Protein AF-A0A6G1YV71-F1 (afdb_monomer_lite)

Structure (mmCIF, N/CA/C/O backbone):
data_AF-A0A6G1YV71-F1
#
_entry.id   AF-A0A6G1YV71-F1
#
loop_
_atom_site.group_PDB
_atom_site.id
_atom_site.type_symbol
_atom_site.label_atom_id
_atom_site.label_alt_id
_atom_site.label_comp_id
_atom_site.label_asym_id
_atom_site.label_entity_id
_atom_site.label_seq_id
_atom_site.pdbx_PDB_ins_code
_atom_site.Cartn_x
_atom_site.Cartn_y
_atom_site.Cartn_z
_atom_site.occupancy
_atom_site.B_iso_or_equiv
_atom_site.auth_seq_id
_atom_site.auth_comp_id
_atom_site.auth_asym_id
_atom_site.auth_atom_id
_atom_site.pdbx_PDB_model_num
ATOM 1 N N . MET A 1 1 ? -8.348 -12.046 16.656 1.00 75.75 1 MET A N 1
ATOM 2 C CA . MET A 1 1 ? -7.407 -11.214 17.450 1.00 75.75 1 MET A CA 1
ATOM 3 C C . MET A 1 1 ? -7.059 -10.026 16.582 1.00 75.75 1 MET A C 1
ATOM 5 O O . MET A 1 1 ? -6.764 -10.252 15.419 1.00 75.75 1 MET A O 1
ATOM 9 N N . LYS A 1 2 ? -7.126 -8.803 17.115 1.00 92.62 2 LYS A N 1
ATOM 10 C CA . LYS A 1 2 ? -6.909 -7.590 16.323 1.00 92.62 2 LYS A CA 1
ATOM 11 C C . LYS A 1 2 ? -5.437 -7.371 16.042 1.00 92.62 2 LYS A C 1
ATOM 13 O O . LYS A 1 2 ? -4.639 -7.353 16.979 1.00 92.62 2 LYS A O 1
ATOM 18 N N . ARG A 1 3 ? -5.084 -7.187 14.777 1.00 94.94 3 ARG A N 1
ATOM 19 C CA . ARG A 1 3 ? -3.686 -7.087 14.354 1.00 94.94 3 ARG A CA 1
ATOM 20 C C . ARG A 1 3 ? -3.487 -6.066 13.244 1.00 94.94 3 ARG A C 1
ATOM 22 O O . ARG A 1 3 ? -4.391 -5.797 12.460 1.00 94.94 3 ARG A O 1
ATOM 29 N N . VAL A 1 4 ? -2.282 -5.518 13.211 1.00 96.44 4 VAL A N 1
ATOM 30 C CA . VAL A 1 4 ? -1.758 -4.693 12.127 1.00 96.44 4 VAL A CA 1
ATOM 31 C C . VAL A 1 4 ? -0.584 -5.441 11.517 1.00 96.44 4 VAL A C 1
ATOM 33 O O . VAL A 1 4 ? 0.333 -5.810 12.255 1.00 96.44 4 VAL A O 1
ATOM 36 N N . LEU A 1 5 ? -0.598 -5.650 10.206 1.00 95.69 5 LEU A N 1
ATOM 37 C CA . LEU A 1 5 ? 0.560 -6.144 9.464 1.00 95.69 5 LEU A CA 1
ATOM 38 C C . LEU A 1 5 ? 1.269 -4.940 8.855 1.00 95.69 5 LEU A C 1
ATOM 40 O O . LEU A 1 5 ? 0.696 -4.213 8.052 1.00 95.69 5 LEU A O 1
ATOM 44 N N . LEU A 1 6 ? 2.496 -4.707 9.304 1.00 95.94 6 LEU A N 1
ATOM 45 C CA . LEU A 1 6 ? 3.322 -3.592 8.872 1.00 95.94 6 LEU A CA 1
ATOM 46 C C . LEU A 1 6 ? 4.418 -4.093 7.936 1.00 95.94 6 LEU A C 1
ATOM 48 O O . LEU A 1 6 ? 5.164 -5.017 8.299 1.00 95.94 6 LEU A O 1
ATOM 52 N N . SER A 1 7 ? 4.559 -3.416 6.802 1.00 95.38 7 SER A N 1
ATOM 53 C CA . SER A 1 7 ? 5.564 -3.736 5.802 1.00 95.38 7 SER A CA 1
ATOM 54 C C . SER A 1 7 ? 6.157 -2.503 5.114 1.00 95.38 7 SER A C 1
ATOM 56 O O . SER A 1 7 ? 5.630 -1.406 5.240 1.00 95.38 7 SER A O 1
ATOM 58 N N . SER A 1 8 ? 7.269 -2.684 4.396 1.00 94.00 8 SER A N 1
ATOM 59 C CA . SER A 1 8 ? 7.960 -1.590 3.701 1.00 94.00 8 SER A CA 1
ATOM 60 C C . SER A 1 8 ? 7.327 -1.196 2.367 1.00 94.00 8 SER A C 1
ATOM 62 O O . SER A 1 8 ? 7.325 -0.017 2.060 1.00 94.00 8 SER A O 1
ATOM 64 N N . PHE A 1 9 ? 6.805 -2.142 1.587 1.00 93.25 9 PHE A N 1
ATOM 65 C CA . PHE A 1 9 ? 6.215 -1.883 0.263 1.00 93.25 9 PHE A CA 1
ATOM 66 C C . PHE A 1 9 ? 4.773 -2.367 0.221 1.00 93.25 9 PHE A C 1
ATOM 68 O O . PHE A 1 9 ? 4.454 -3.356 0.897 1.00 93.25 9 PHE A O 1
AT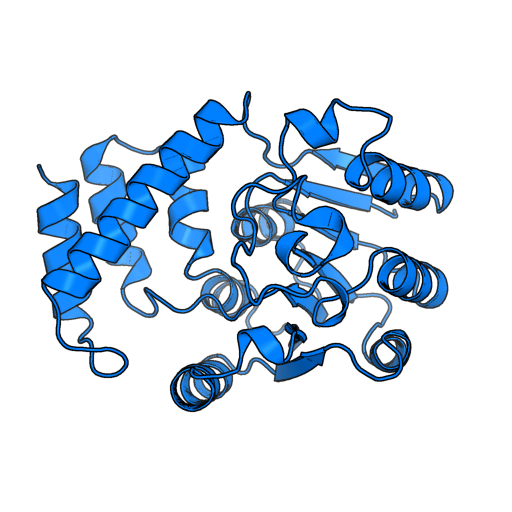OM 75 N N . HIS A 1 10 ? 3.916 -1.695 -0.543 1.00 90.56 10 HIS A N 1
ATOM 76 C CA . HIS A 1 10 ? 2.483 -1.989 -0.613 1.00 90.56 10 HIS A CA 1
ATOM 77 C C . HIS A 1 10 ? 2.209 -3.427 -1.025 1.00 90.56 10 HIS A C 1
ATOM 79 O O . HIS A 1 10 ? 1.462 -4.166 -0.386 1.00 90.56 10 HIS A O 1
ATOM 85 N N . SER A 1 11 ? 2.968 -3.909 -1.997 1.00 87.88 11 SER A N 1
ATOM 86 C CA . SER A 1 11 ? 2.809 -5.237 -2.564 1.00 87.88 11 SER A CA 1
ATOM 87 C C . SER A 1 11 ? 3.035 -6.394 -1.608 1.00 87.88 11 SER A C 1
ATOM 89 O O . SER A 1 11 ? 2.522 -7.503 -1.793 1.00 87.88 11 SER A O 1
ATOM 91 N N . SER A 1 12 ? 3.756 -6.139 -0.523 1.00 87.12 12 SER A N 1
ATOM 92 C CA . SER A 1 12 ? 3.964 -7.127 0.526 1.00 87.12 12 SER A CA 1
ATOM 93 C C . SER A 1 12 ? 2.688 -7.463 1.311 1.00 87.12 12 SER A C 1
ATOM 95 O O . SER A 1 12 ? 2.671 -8.484 2.003 1.00 87.12 12 SER A O 1
ATOM 97 N N . VAL A 1 13 ? 1.629 -6.651 1.197 1.00 84.31 13 VAL A N 1
ATOM 98 C CA . VAL A 1 13 ? 0.309 -6.899 1.796 1.00 84.31 13 VAL A CA 1
ATOM 99 C C . VAL A 1 13 ? -0.289 -8.204 1.278 1.00 84.31 13 VAL A C 1
ATOM 101 O O . VAL A 1 13 ? -0.794 -9.000 2.069 1.00 84.31 13 VAL A O 1
ATOM 104 N N . ILE A 1 14 ? -0.141 -8.497 -0.016 1.00 87.00 14 ILE A N 1
ATOM 105 C CA . ILE A 1 14 ? -0.633 -9.752 -0.601 1.00 87.00 14 ILE A CA 1
ATOM 106 C C . ILE A 1 14 ? 0.143 -10.952 -0.057 1.00 87.00 14 ILE A C 1
ATOM 108 O O . ILE A 1 14 ? -0.473 -11.923 0.377 1.00 87.00 14 ILE A O 1
ATOM 112 N N . ASP A 1 15 ? 1.477 -10.867 0.046 1.00 88.12 15 ASP A N 1
ATOM 113 C CA . ASP A 1 15 ? 2.288 -11.906 0.714 1.00 88.12 15 ASP A CA 1
ATOM 114 C C . ASP A 1 15 ? 1.883 -12.075 2.189 1.00 88.12 15 ASP A C 1
ATOM 116 O O . ASP A 1 15 ? 1.962 -13.175 2.733 1.00 88.12 15 ASP A O 1
ATOM 120 N N . ALA A 1 16 ? 1.463 -10.997 2.857 1.00 87.62 16 ALA A N 1
ATOM 121 C CA . ALA A 1 16 ? 1.026 -11.032 4.249 1.00 87.62 16 ALA A CA 1
ATOM 122 C C . ALA A 1 16 ? -0.288 -11.798 4.413 1.00 87.62 16 ALA A C 1
AT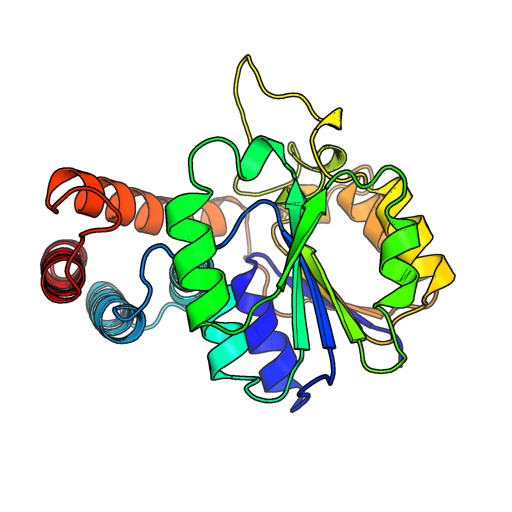OM 124 O O . ALA A 1 16 ? -0.352 -12.723 5.221 1.00 87.62 16 ALA A O 1
ATOM 125 N N . LEU A 1 17 ? -1.289 -11.474 3.597 1.00 88.75 17 LEU A N 1
ATOM 126 C CA . LEU A 1 17 ? -2.587 -12.148 3.594 1.00 88.75 17 LEU A CA 1
ATOM 127 C C . LEU A 1 17 ? -2.461 -13.623 3.179 1.00 88.75 17 LEU A C 1
ATOM 129 O O . LEU A 1 17 ? -2.976 -14.508 3.862 1.00 88.75 17 LEU A O 1
ATOM 133 N N . MET A 1 18 ? -1.681 -13.911 2.131 1.00 86.88 18 MET A N 1
ATOM 134 C CA . MET A 1 18 ? -1.448 -15.281 1.661 1.00 86.88 18 MET A CA 1
ATOM 135 C C . MET A 1 18 ? -0.770 -16.168 2.713 1.00 86.88 18 MET A C 1
ATOM 137 O O . MET A 1 18 ? -1.147 -17.325 2.877 1.00 86.88 18 MET A O 1
ATOM 141 N N . LYS A 1 19 ? 0.227 -15.658 3.452 1.00 86.06 19 LYS A N 1
ATOM 142 C CA . LYS A 1 19 ? 0.899 -16.447 4.505 1.00 86.06 19 LYS A CA 1
ATOM 143 C C . LYS A 1 19 ? 0.000 -16.784 5.684 1.00 86.06 19 LYS A C 1
ATOM 145 O O . LYS A 1 19 ? 0.313 -17.705 6.438 1.00 86.06 19 LYS A O 1
ATOM 150 N N . GLU A 1 20 ? -1.060 -16.016 5.874 1.00 83.06 20 GLU A N 1
ATOM 151 C CA . GLU A 1 20 ? -2.038 -16.257 6.923 1.00 83.06 20 GLU A CA 1
ATOM 152 C C . GLU A 1 20 ? -3.179 -17.175 6.470 1.00 83.06 20 GLU A C 1
ATOM 154 O O . GLU A 1 20 ? -4.045 -17.466 7.291 1.00 83.06 20 GLU A O 1
ATOM 159 N N . ASP A 1 21 ? -3.148 -17.651 5.216 1.00 85.19 21 ASP A N 1
ATOM 160 C CA . ASP A 1 21 ? -4.203 -18.464 4.595 1.00 85.19 21 ASP A CA 1
ATOM 161 C C . ASP A 1 21 ? -5.583 -17.797 4.745 1.00 85.19 21 ASP A C 1
ATOM 163 O O . ASP A 1 21 ? -6.572 -18.414 5.140 1.00 85.19 21 ASP A O 1
ATOM 167 N N . TYR A 1 22 ? -5.612 -16.479 4.519 1.00 87.06 22 TYR A N 1
ATOM 168 C CA . TYR A 1 22 ? -6.768 -15.626 4.756 1.00 87.06 22 TYR A CA 1
ATOM 169 C C . TYR A 1 22 ? -7.161 -14.882 3.473 1.00 87.06 22 TYR A C 1
ATOM 171 O O . TYR A 1 22 ? -6.442 -13.993 3.017 1.00 87.06 22 TYR A O 1
ATOM 179 N N . GLU A 1 23 ? -8.316 -15.246 2.909 1.00 90.25 23 GLU A N 1
ATOM 180 C CA . GLU A 1 23 ? -8.994 -14.526 1.823 1.00 90.25 23 GLU A CA 1
ATOM 181 C C . GLU A 1 23 ? -10.178 -13.755 2.433 1.00 90.25 23 GLU A C 1
ATOM 183 O O . GLU A 1 23 ? -11.158 -14.389 2.834 1.00 90.25 23 GLU A O 1
ATOM 188 N N . PRO A 1 24 ? -10.092 -12.420 2.572 1.00 91.25 24 PRO A N 1
ATOM 189 C CA . PRO A 1 24 ? -11.173 -11.627 3.152 1.00 91.25 24 PRO A CA 1
ATOM 190 C C . PRO A 1 24 ? -12.347 -11.474 2.183 1.00 91.25 24 PRO A C 1
ATOM 192 O O . PRO A 1 24 ? -12.153 -11.395 0.974 1.00 91.25 24 PRO A O 1
ATOM 195 N N . GLU A 1 25 ? -13.570 -11.307 2.680 1.00 93.00 25 GLU A N 1
ATOM 196 C CA . GLU A 1 25 ? -14.711 -10.931 1.834 1.00 93.00 25 GLU A CA 1
ATOM 197 C C . GLU A 1 25 ? -14.501 -9.557 1.178 1.00 93.00 25 GLU A C 1
ATOM 199 O O . GLU A 1 25 ? -14.971 -9.323 0.065 1.00 93.00 25 GLU A O 1
ATOM 204 N N . ASN A 1 26 ? -13.822 -8.632 1.869 1.00 93.44 26 ASN A N 1
ATOM 205 C CA . ASN A 1 26 ? -13.647 -7.252 1.417 1.00 93.44 26 ASN A CA 1
ATOM 206 C C . ASN A 1 26 ? -12.234 -6.730 1.705 1.00 93.44 26 ASN A C 1
ATOM 208 O O . ASN A 1 26 ? -11.711 -6.893 2.808 1.00 93.44 26 ASN A O 1
ATOM 212 N N . ILE A 1 27 ? -11.662 -6.001 0.749 1.00 94.00 27 ILE A N 1
ATOM 213 C CA . ILE A 1 27 ? -10.483 -5.154 0.948 1.00 94.00 27 ILE A CA 1
ATOM 214 C C . ILE A 1 27 ? -10.889 -3.715 0.647 1.00 94.00 27 ILE A C 1
ATOM 216 O O . ILE A 1 27 ? -11.269 -3.383 -0.478 1.00 94.00 27 ILE A O 1
ATOM 220 N N . LEU A 1 28 ? -10.795 -2.858 1.663 1.00 93.44 28 LEU A N 1
ATOM 221 C CA . LEU A 1 28 ? -10.896 -1.412 1.509 1.00 93.44 28 LEU A CA 1
ATOM 222 C C . LEU A 1 28 ? -9.483 -0.834 1.570 1.00 93.44 28 LEU A C 1
ATOM 224 O O . LEU A 1 28 ? -8.943 -0.651 2.662 1.00 93.44 28 LEU A O 1
ATOM 228 N N . SER A 1 29 ? -8.907 -0.582 0.397 1.00 93.31 29 SER A N 1
ATOM 229 C CA . SER A 1 29 ? -7.552 -0.060 0.244 1.00 93.31 29 SER A CA 1
ATOM 230 C C . SER A 1 29 ? -7.566 1.464 0.157 1.00 93.31 29 SER A C 1
ATOM 232 O O . SER A 1 29 ? -8.382 2.050 -0.555 1.00 93.31 29 SER A O 1
ATOM 234 N N . PHE A 1 30 ? -6.709 2.108 0.938 1.00 92.69 30 PHE A N 1
ATOM 235 C CA . PHE A 1 30 ? -6.454 3.540 0.920 1.00 92.69 30 PHE A CA 1
ATOM 236 C C . PHE A 1 30 ? -5.091 3.760 0.287 1.00 92.69 30 PHE A C 1
ATOM 238 O O . PHE A 1 30 ? -4.084 3.542 0.949 1.00 92.69 30 PHE A O 1
ATOM 245 N N . ASP A 1 31 ? -5.097 4.203 -0.961 1.00 90.88 31 ASP A N 1
ATOM 246 C CA . ASP A 1 31 ? -3.922 4.225 -1.828 1.00 90.88 31 ASP A CA 1
ATOM 247 C C . ASP A 1 31 ? -3.877 5.551 -2.587 1.00 90.88 31 ASP A C 1
ATOM 249 O O . ASP A 1 31 ? -4.930 6.116 -2.913 1.00 90.88 31 ASP A O 1
ATOM 253 N N . SER A 1 32 ? -2.692 6.105 -2.829 1.00 84.81 32 SER A N 1
ATOM 254 C CA . SER A 1 32 ? -2.582 7.310 -3.631 1.00 84.81 32 SER A CA 1
ATOM 255 C C . SER A 1 32 ? -2.840 7.071 -5.122 1.00 84.81 32 SER A C 1
ATOM 257 O O . SER A 1 32 ? -3.292 8.015 -5.763 1.00 84.81 32 SER A O 1
ATOM 259 N N . HIS A 1 33 ? -2.696 5.864 -5.673 1.00 81.56 33 HIS A N 1
ATOM 260 C CA . HIS A 1 33 ? -2.882 5.597 -7.106 1.00 81.56 33 HIS A CA 1
ATOM 261 C C . HIS A 1 33 ? -3.384 4.179 -7.422 1.00 81.56 33 HIS A C 1
ATOM 263 O O . HIS A 1 33 ? -3.674 3.374 -6.543 1.00 81.56 33 HIS A O 1
ATOM 269 N N . LEU A 1 34 ? -3.598 3.900 -8.711 1.00 78.56 34 LEU A N 1
ATOM 270 C CA . LEU A 1 34 ? -3.857 2.555 -9.206 1.00 78.56 34 LEU A CA 1
ATOM 271 C C . LEU A 1 34 ? -2.583 1.998 -9.850 1.00 78.56 34 LEU A C 1
ATOM 273 O O . LEU A 1 34 ? -2.260 2.340 -10.978 1.00 78.56 34 LEU A O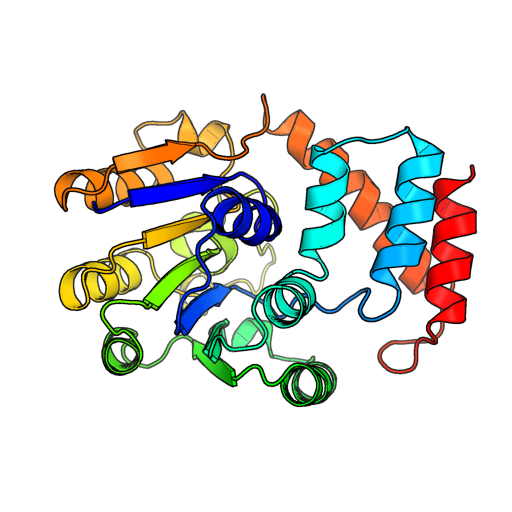 1
ATOM 277 N N . ASP A 1 35 ? -1.913 1.073 -9.174 1.00 79.25 35 ASP A N 1
ATOM 278 C CA . ASP A 1 35 ? -0.717 0.414 -9.709 1.00 79.25 35 ASP A CA 1
ATOM 279 C C . ASP A 1 35 ? -1.021 -0.635 -10.786 1.00 79.25 35 ASP A C 1
ATOM 281 O O . ASP A 1 35 ? -1.388 -1.785 -10.490 1.00 79.25 35 ASP A O 1
ATOM 285 N N . VAL A 1 36 ? -0.887 -0.226 -12.052 1.00 71.25 36 VAL A N 1
ATOM 286 C CA . VAL A 1 36 ? -1.197 -1.048 -13.236 1.00 71.25 36 VAL A CA 1
ATOM 287 C C . VAL A 1 36 ? -0.145 -0.975 -14.358 1.00 71.25 36 VAL A C 1
ATOM 289 O O . VAL A 1 36 ? -0.404 -1.428 -15.475 1.00 71.25 36 VAL A O 1
ATOM 292 N N . ASP A 1 37 ? 1.057 -0.478 -14.075 1.00 71.31 37 ASP A N 1
ATOM 293 C CA . ASP A 1 37 ? 2.065 -0.116 -15.089 1.00 71.31 37 ASP A CA 1
ATOM 294 C C . ASP A 1 37 ? 2.577 -1.302 -15.923 1.00 71.31 37 ASP A C 1
ATOM 296 O O . ASP A 1 37 ? 2.910 -1.165 -17.102 1.00 71.31 37 ASP A O 1
ATOM 300 N N . ILE A 1 38 ? 2.642 -2.492 -15.320 1.00 69.44 38 ILE A N 1
ATOM 301 C CA . ILE A 1 38 ? 3.161 -3.719 -15.956 1.00 69.44 38 ILE A CA 1
ATOM 302 C C . ILE A 1 38 ? 2.096 -4.816 -16.076 1.00 69.44 38 ILE A C 1
ATOM 304 O O . ILE A 1 38 ? 2.403 -6.017 -16.091 1.00 69.44 38 ILE A O 1
ATOM 308 N N . VAL A 1 39 ? 0.819 -4.422 -16.132 1.00 70.12 39 VAL A N 1
ATOM 309 C CA . VAL A 1 39 ? -0.300 -5.367 -16.213 1.00 70.12 39 VAL A CA 1
ATOM 310 C C . VAL A 1 39 ? -0.161 -6.289 -17.423 1.00 70.12 39 VAL A C 1
ATOM 312 O O . VAL A 1 39 ? 0.096 -5.868 -18.546 1.00 70.12 39 VAL A O 1
ATOM 315 N N . GLY A 1 40 ? -0.330 -7.590 -17.171 1.00 69.75 40 GLY A N 1
ATOM 316 C CA . GLY A 1 40 ? -0.219 -8.651 -18.174 1.00 69.75 40 GLY A CA 1
ATOM 317 C C . GLY A 1 40 ? 1.211 -9.114 -18.476 1.00 69.75 40 GLY A C 1
ATOM 318 O O . GLY A 1 40 ? 1.376 -10.267 -18.858 1.00 69.75 40 GLY A O 1
ATOM 319 N N . ALA A 1 41 ? 2.233 -8.291 -18.224 1.00 74.62 41 ALA A N 1
ATOM 320 C CA . ALA A 1 41 ? 3.641 -8.640 -18.450 1.00 74.62 41 ALA A CA 1
ATOM 321 C C . ALA A 1 41 ? 4.390 -9.042 -17.165 1.00 74.62 41 ALA A C 1
ATOM 323 O O . ALA A 1 41 ? 5.540 -9.474 -17.225 1.00 74.62 41 ALA A O 1
ATOM 324 N N . LEU A 1 42 ? 3.749 -8.930 -15.993 1.00 80.44 42 LEU A N 1
ATOM 325 C CA . LEU A 1 42 ? 4.386 -9.134 -14.686 1.00 80.44 42 LEU A CA 1
ATOM 326 C C . LEU A 1 42 ? 5.204 -10.428 -14.579 1.00 80.44 42 LEU A C 1
ATOM 328 O O . LEU A 1 42 ? 6.300 -10.402 -14.030 1.00 80.44 42 LEU A O 1
ATOM 332 N N . GLU A 1 43 ? 4.692 -11.562 -15.068 1.00 80.25 43 GLU A N 1
ATOM 333 C CA . GLU A 1 43 ? 5.412 -12.839 -14.977 1.00 80.25 43 GLU A CA 1
ATOM 334 C C . GLU A 1 43 ? 6.709 -12.818 -15.791 1.00 80.25 43 GLU A C 1
ATOM 336 O O . GLU A 1 43 ? 7.753 -13.253 -15.302 1.00 80.25 43 GLU A O 1
ATOM 341 N N . THR A 1 44 ? 6.666 -12.257 -16.996 1.00 80.56 44 THR A N 1
ATOM 342 C CA . THR A 1 44 ? 7.833 -12.135 -17.869 1.00 80.56 44 THR A CA 1
ATOM 343 C C . THR A 1 44 ? 8.841 -11.133 -17.317 1.00 80.56 44 THR A C 1
ATOM 345 O O . THR A 1 44 ? 10.019 -11.470 -17.189 1.00 80.56 44 THR A O 1
ATOM 348 N N . VAL A 1 45 ? 8.389 -9.951 -16.881 1.00 83.44 45 VAL A N 1
ATOM 349 C CA . VAL A 1 45 ? 9.261 -8.953 -16.237 1.00 83.44 45 VAL A CA 1
ATOM 350 C C . VAL A 1 45 ? 9.911 -9.548 -14.990 1.00 83.44 45 VAL A C 1
ATOM 352 O O . VAL A 1 45 ? 11.115 -9.422 -14.777 1.00 83.44 45 VAL A O 1
ATOM 355 N N . TRP A 1 46 ? 9.140 -10.281 -14.190 1.00 84.38 46 TRP A N 1
ATOM 356 C CA . TRP A 1 46 ? 9.659 -10.971 -13.020 1.00 84.38 46 TRP A CA 1
ATOM 357 C C . TRP A 1 46 ? 10.700 -12.040 -13.374 1.00 84.38 46 TRP A C 1
ATOM 359 O O . TRP A 1 46 ? 11.719 -12.164 -12.693 1.00 84.38 46 TRP A O 1
ATOM 369 N N . ASN A 1 47 ? 10.482 -12.812 -14.440 1.00 84.56 47 ASN A N 1
ATOM 370 C CA . ASN A 1 47 ? 11.461 -13.783 -14.928 1.00 84.56 47 ASN A CA 1
ATOM 371 C C . ASN A 1 47 ? 12.777 -13.108 -15.329 1.00 84.56 47 ASN A C 1
ATOM 373 O O . ASN A 1 47 ? 13.839 -13.603 -14.944 1.00 84.56 47 ASN A O 1
ATOM 377 N N . ALA A 1 48 ? 12.707 -11.967 -16.017 1.00 84.00 48 ALA A N 1
ATOM 378 C CA . ALA A 1 48 ? 13.876 -11.174 -16.382 1.00 84.00 48 ALA A CA 1
ATOM 379 C C . ALA A 1 48 ? 14.618 -10.652 -15.135 1.00 84.00 48 ALA A C 1
ATOM 381 O O . ALA A 1 48 ? 15.819 -10.878 -14.983 1.00 84.00 48 ALA A O 1
ATOM 382 N N . VAL A 1 49 ? 13.894 -10.074 -14.170 1.00 85.00 49 VAL A N 1
ATOM 383 C CA . VAL A 1 49 ? 14.453 -9.592 -12.892 1.00 85.00 49 VAL A CA 1
ATOM 384 C C . VAL A 1 49 ? 15.142 -10.708 -12.100 1.00 85.00 49 VAL A C 1
ATOM 386 O O . VAL A 1 49 ? 16.230 -10.503 -11.557 1.00 85.00 49 VAL A O 1
ATOM 389 N N . ARG A 1 50 ? 14.553 -11.911 -12.052 1.00 82.69 50 ARG A N 1
ATOM 390 C CA . ARG A 1 50 ? 15.188 -13.082 -11.418 1.00 82.69 50 ARG A CA 1
ATOM 391 C C . ARG A 1 50 ? 16.475 -13.508 -12.119 1.00 82.69 50 ARG A C 1
ATOM 393 O O . ARG A 1 50 ? 17.366 -14.029 -11.454 1.00 82.69 50 ARG A O 1
ATOM 400 N N . GLY A 1 51 ? 16.561 -13.332 -13.436 1.00 80.69 51 GLY A N 1
ATOM 401 C CA . GLY A 1 51 ? 17.770 -13.604 -14.212 1.00 80.69 51 GLY A CA 1
ATOM 402 C C . GLY A 1 51 ? 18.913 -12.637 -13.891 1.00 80.69 51 GLY A C 1
ATOM 403 O O . GLY A 1 51 ? 20.053 -13.078 -13.783 1.00 80.69 51 GLY A O 1
ATOM 404 N N . TYR A 1 52 ? 18.595 -11.359 -13.663 1.00 77.12 52 TYR A N 1
ATOM 405 C CA . TYR A 1 52 ? 19.563 -10.280 -13.426 1.00 77.12 52 TYR A CA 1
ATOM 406 C C . TYR A 1 52 ? 20.425 -10.474 -12.171 1.00 77.12 52 TYR A C 1
ATOM 408 O O . TYR A 1 52 ? 21.644 -10.362 -12.226 1.00 77.12 52 TYR A O 1
ATOM 416 N N . ASN A 1 53 ? 19.803 -10.778 -11.026 1.00 71.19 53 ASN A N 1
ATOM 417 C CA . ASN A 1 53 ? 20.494 -10.856 -9.727 1.00 71.19 53 ASN A CA 1
ATOM 418 C C . ASN A 1 53 ? 20.121 -12.099 -8.901 1.00 71.19 53 ASN A C 1
ATOM 420 O O . ASN A 1 53 ? 20.373 -12.158 -7.695 1.00 71.19 53 ASN A O 1
ATOM 424 N N . GLY A 1 54 ? 19.510 -13.107 -9.527 1.00 80.69 54 GLY A N 1
ATOM 425 C CA . GLY A 1 54 ? 18.863 -14.187 -8.791 1.00 80.69 54 GLY A CA 1
ATOM 426 C C . GLY A 1 54 ? 17.597 -13.706 -8.073 1.00 80.69 54 GLY A C 1
ATOM 427 O O . GLY A 1 54 ? 17.083 -12.612 -8.304 1.00 80.69 54 GLY A O 1
ATOM 428 N N . TYR A 1 55 ? 17.060 -14.545 -7.187 1.00 83.94 55 TYR A N 1
ATOM 429 C CA . TYR A 1 55 ? 15.880 -14.181 -6.407 1.00 83.94 55 TYR A CA 1
ATOM 430 C C . TYR A 1 55 ? 16.241 -13.222 -5.259 1.00 83.94 55 TYR A C 1
ATOM 432 O O . TYR A 1 55 ? 16.798 -13.648 -4.246 1.00 83.94 55 TYR A O 1
ATOM 440 N N . ASP A 1 56 ? 15.862 -11.949 -5.398 1.00 88.50 56 ASP A N 1
ATOM 441 C CA . ASP A 1 56 ? 15.854 -10.942 -4.330 1.00 88.50 56 ASP A CA 1
ATOM 442 C C . ASP A 1 56 ? 14.397 -10.619 -3.957 1.00 88.50 56 ASP A C 1
ATOM 444 O O . ASP A 1 56 ? 13.614 -10.140 -4.779 1.00 88.50 56 ASP A O 1
ATOM 448 N N . LYS A 1 57 ? 14.023 -10.892 -2.700 1.00 87.81 57 LYS A N 1
ATOM 449 C CA . LYS A 1 57 ? 12.655 -10.684 -2.205 1.00 87.81 57 LYS A CA 1
ATOM 450 C C . LYS A 1 57 ? 12.267 -9.201 -2.121 1.00 87.81 57 LYS A C 1
ATOM 452 O O . LYS A 1 57 ? 11.111 -8.864 -2.342 1.00 87.81 57 LYS A O 1
ATOM 457 N N . GLY A 1 58 ? 13.207 -8.319 -1.793 1.00 89.00 58 GLY A N 1
ATOM 458 C CA . GLY A 1 58 ? 12.949 -6.883 -1.752 1.00 89.00 58 GLY A CA 1
ATOM 459 C C . GLY A 1 58 ? 12.739 -6.309 -3.149 1.00 89.00 58 GLY A C 1
ATOM 460 O O . GLY A 1 58 ? 11.855 -5.482 -3.343 1.00 89.00 58 GLY A O 1
ATOM 461 N N . LEU A 1 59 ? 13.508 -6.789 -4.130 1.00 87.88 59 LEU A N 1
ATOM 462 C CA . LEU A 1 59 ? 13.335 -6.405 -5.531 1.00 87.88 59 LEU A CA 1
ATOM 463 C C . LEU A 1 59 ? 12.042 -6.978 -6.121 1.00 87.88 59 LEU A C 1
ATOM 465 O O . LEU A 1 59 ? 11.392 -6.300 -6.907 1.00 87.88 59 LEU A O 1
ATOM 469 N N . HIS A 1 60 ? 11.644 -8.185 -5.703 1.00 87.88 60 HIS A N 1
ATOM 470 C CA . HIS A 1 60 ? 10.329 -8.740 -6.021 1.00 87.88 60 HIS A CA 1
ATOM 471 C C . HIS A 1 60 ? 9.215 -7.789 -5.590 1.00 87.88 60 HIS A C 1
ATOM 473 O O . HIS A 1 60 ? 8.404 -7.414 -6.425 1.00 87.88 60 HIS A O 1
ATOM 479 N N . PHE A 1 61 ? 9.224 -7.354 -4.326 1.00 89.75 61 PHE A N 1
ATOM 480 C CA . PHE A 1 61 ? 8.212 -6.428 -3.827 1.00 89.75 61 PHE A CA 1
ATOM 481 C C . PHE A 1 61 ? 8.268 -5.063 -4.515 1.00 89.75 61 PHE A C 1
ATOM 483 O O . PHE A 1 61 ? 7.240 -4.578 -4.961 1.00 89.75 61 PHE A O 1
ATOM 490 N N . ALA A 1 62 ? 9.457 -4.489 -4.716 1.00 88.31 62 ALA A N 1
ATOM 491 C CA . ALA A 1 62 ? 9.575 -3.231 -5.457 1.00 88.31 62 ALA A CA 1
ATOM 492 C C . ALA A 1 62 ? 8.987 -3.328 -6.876 1.00 88.31 62 ALA A C 1
ATOM 494 O O . ALA A 1 62 ? 8.386 -2.379 -7.361 1.00 88.31 62 ALA A O 1
ATOM 495 N N . LEU A 1 63 ? 9.169 -4.466 -7.556 1.00 86.31 63 LEU A N 1
ATOM 496 C CA . LEU A 1 63 ? 8.579 -4.692 -8.873 1.00 86.31 63 LEU A CA 1
ATOM 497 C C . LEU A 1 63 ? 7.056 -4.834 -8.778 1.00 86.31 63 LEU A C 1
ATOM 499 O O . LEU A 1 63 ? 6.329 -4.240 -9.567 1.00 86.31 63 LEU A O 1
ATOM 503 N N . THR A 1 64 ? 6.574 -5.651 -7.842 1.00 85.38 64 THR A N 1
ATOM 504 C CA . THR A 1 64 ? 5.148 -5.968 -7.726 1.00 85.38 64 THR A CA 1
ATOM 505 C C . THR A 1 64 ? 4.302 -4.838 -7.156 1.00 85.38 64 THR A C 1
ATOM 507 O O . THR A 1 64 ? 3.086 -4.924 -7.304 1.00 85.38 64 THR A O 1
ATOM 510 N N . ASP A 1 65 ? 4.903 -3.813 -6.537 1.00 84.00 65 ASP A N 1
ATOM 511 C CA . ASP A 1 65 ? 4.205 -2.574 -6.144 1.00 84.00 65 ASP A CA 1
ATOM 512 C C . ASP A 1 65 ? 3.440 -2.008 -7.328 1.00 84.00 65 ASP A C 1
ATOM 514 O O . ASP A 1 65 ? 2.222 -1.938 -7.265 1.00 84.00 65 ASP A O 1
ATOM 518 N N . SER A 1 66 ? 4.124 -1.831 -8.462 1.00 79.12 66 SER A N 1
ATOM 519 C CA . SER A 1 66 ? 3.557 -1.315 -9.720 1.00 79.12 66 SER A CA 1
ATOM 520 C C . SER A 1 66 ? 2.455 -2.178 -10.366 1.00 79.12 66 SER A C 1
ATOM 522 O O . SER A 1 66 ? 1.962 -1.869 -11.451 1.00 79.12 66 SER A O 1
ATOM 524 N N . ALA A 1 67 ? 2.070 -3.292 -9.738 1.00 81.56 67 ALA A N 1
ATOM 525 C CA . ALA A 1 67 ? 1.028 -4.195 -10.221 1.00 81.56 67 ALA A CA 1
ATOM 526 C C . ALA A 1 67 ? 0.156 -4.769 -9.093 1.00 81.56 67 ALA A C 1
ATOM 528 O O . ALA A 1 67 ? -0.494 -5.812 -9.270 1.00 81.56 67 ALA A O 1
ATOM 529 N N . ILE A 1 68 ? 0.166 -4.150 -7.912 1.00 86.62 68 ILE A N 1
ATOM 530 C CA . ILE A 1 68 ? -0.376 -4.776 -6.710 1.00 86.62 68 ILE A CA 1
ATOM 531 C C . ILE A 1 68 ? -1.880 -5.014 -6.784 1.00 86.62 68 ILE A C 1
ATOM 533 O O . ILE A 1 68 ? -2.359 -6.092 -6.431 1.00 86.62 68 ILE A O 1
ATOM 537 N N . HIS A 1 69 ? -2.634 -4.077 -7.343 1.00 86.56 69 HIS A N 1
ATOM 538 C CA . HIS A 1 69 ? -4.080 -4.210 -7.487 1.00 86.56 69 HIS A CA 1
ATOM 539 C C . HIS A 1 69 ? -4.474 -5.369 -8.417 1.00 86.56 69 HIS A C 1
ATOM 541 O O . HIS A 1 69 ? -5.435 -6.097 -8.151 1.00 86.56 69 HIS A O 1
ATOM 547 N N . MET A 1 70 ? -3.682 -5.624 -9.463 1.00 83.00 70 MET A N 1
ATOM 548 C CA . MET A 1 70 ? -3.846 -6.809 -10.308 1.00 83.00 70 MET A CA 1
ATOM 549 C C . MET A 1 70 ? -3.527 -8.093 -9.534 1.00 83.00 70 MET A C 1
ATOM 551 O O . MET A 1 70 ? -4.258 -9.082 -9.641 1.00 83.00 70 MET A O 1
ATOM 555 N N . LEU A 1 71 ? -2.443 -8.096 -8.756 1.00 85.69 71 LEU A N 1
ATOM 556 C CA . LEU A 1 71 ? -2.072 -9.240 -7.927 1.00 85.69 71 LEU A CA 1
ATOM 557 C C . LEU A 1 71 ? -3.145 -9.555 -6.888 1.00 85.69 71 LEU A C 1
ATOM 559 O O . LEU A 1 71 ? -3.504 -10.721 -6.738 1.00 85.69 71 LEU A O 1
ATOM 563 N N . ALA A 1 72 ? -3.703 -8.533 -6.244 1.00 87.94 72 ALA A N 1
ATOM 564 C CA . ALA A 1 72 ? -4.805 -8.667 -5.305 1.00 87.94 72 ALA A CA 1
ATOM 565 C C . ALA A 1 72 ? -5.996 -9.374 -5.952 1.00 87.94 72 ALA A C 1
ATOM 567 O O . ALA A 1 72 ? -6.459 -10.390 -5.439 1.00 87.94 72 ALA A O 1
ATOM 568 N N . ARG A 1 73 ? -6.431 -8.917 -7.133 1.00 88.12 73 ARG A N 1
ATOM 569 C CA . ARG A 1 73 ? -7.530 -9.559 -7.866 1.00 88.12 73 ARG A CA 1
ATOM 570 C C . ARG A 1 73 ? -7.209 -10.999 -8.277 1.00 88.12 73 ARG A C 1
ATOM 572 O O . ARG A 1 73 ? -8.087 -11.856 -8.224 1.00 88.12 73 ARG A O 1
ATOM 579 N N . LYS A 1 74 ? -5.972 -11.281 -8.695 1.00 85.81 74 LYS A N 1
ATOM 580 C CA . LYS A 1 74 ? -5.546 -12.630 -9.102 1.00 85.81 74 LYS A CA 1
ATOM 581 C C . LYS A 1 74 ? -5.550 -13.614 -7.930 1.00 85.81 74 LYS A C 1
ATOM 583 O O . LYS A 1 74 ? -5.958 -14.759 -8.109 1.00 85.81 74 LYS A O 1
ATOM 588 N N . TRP A 1 75 ? -5.060 -13.188 -6.769 1.00 87.88 75 TRP A N 1
ATOM 589 C CA . TRP A 1 75 ? -4.920 -14.043 -5.587 1.00 87.88 75 TRP A CA 1
ATOM 590 C C . TRP A 1 75 ? -6.196 -14.142 -4.756 1.00 87.88 75 TRP A C 1
ATOM 592 O O . TRP A 1 75 ? -6.409 -15.170 -4.120 1.00 87.88 75 TRP A O 1
ATOM 602 N N . PHE A 1 76 ? -7.050 -13.121 -4.812 1.00 91.31 76 PHE A N 1
ATOM 603 C CA . PHE A 1 76 ? -8.304 -13.041 -4.071 1.00 91.31 76 PHE A CA 1
ATOM 604 C C . PHE A 1 76 ? -9.491 -12.837 -5.029 1.00 91.31 76 PHE A C 1
ATOM 606 O O . PHE A 1 76 ? -10.105 -11.764 -5.073 1.00 91.31 76 PHE A O 1
ATOM 613 N N . PRO A 1 77 ? -9.807 -13.845 -5.866 1.00 90.69 77 PRO A N 1
ATOM 614 C CA . PRO A 1 77 ? -10.795 -13.703 -6.930 1.00 90.69 77 PRO A CA 1
ATOM 615 C C . PRO A 1 77 ? -12.217 -13.471 -6.409 1.00 90.69 77 PRO A C 1
ATOM 617 O O . PRO A 1 77 ? -13.026 -12.910 -7.145 1.00 90.69 77 PRO A O 1
ATOM 620 N N . ASN A 1 78 ? -12.527 -13.867 -5.167 1.00 92.12 78 ASN A N 1
ATOM 621 C CA . ASN A 1 78 ? -13.868 -13.725 -4.590 1.00 92.12 78 ASN A CA 1
ATOM 622 C C . ASN A 1 78 ? -14.016 -12.501 -3.674 1.00 92.12 78 ASN A C 1
ATOM 624 O O . ASN A 1 78 ? -15.115 -12.229 -3.195 1.00 92.12 78 ASN A O 1
ATOM 628 N N . THR A 1 79 ? -12.933 -11.767 -3.433 1.00 92.19 79 THR A N 1
ATOM 629 C CA . THR A 1 79 ? -12.918 -10.592 -2.560 1.00 92.19 79 THR A CA 1
ATOM 630 C C . THR A 1 79 ? -13.451 -9.359 -3.285 1.00 92.19 79 THR A C 1
ATOM 632 O O . THR A 1 79 ? -13.035 -9.050 -4.405 1.00 92.19 79 THR A O 1
ATOM 635 N N . GLU A 1 80 ? -14.337 -8.593 -2.650 1.00 92.19 80 GLU A N 1
ATOM 636 C CA . GLU A 1 80 ? -14.673 -7.249 -3.128 1.00 92.19 80 GLU A CA 1
ATOM 637 C C . GLU A 1 80 ? -13.501 -6.307 -2.821 1.00 92.19 80 GLU A C 1
ATOM 639 O O . GLU A 1 80 ? -13.164 -6.074 -1.661 1.00 92.19 80 GLU A O 1
ATOM 644 N N . ILE A 1 81 ? -12.871 -5.752 -3.859 1.00 91.56 81 ILE A N 1
ATOM 645 C CA . ILE A 1 81 ? -11.741 -4.830 -3.713 1.00 91.56 81 ILE A CA 1
ATOM 646 C C . ILE A 1 81 ? -12.211 -3.427 -4.071 1.00 91.56 81 ILE A C 1
ATOM 648 O O . ILE A 1 81 ? -12.726 -3.176 -5.168 1.00 91.56 81 ILE A O 1
ATOM 652 N N . LYS A 1 82 ? -12.019 -2.499 -3.134 1.00 90.25 82 LYS A N 1
ATOM 653 C CA . LYS A 1 82 ? -12.348 -1.092 -3.312 1.00 90.25 82 LYS A CA 1
ATOM 654 C C . LYS A 1 82 ? -11.172 -0.214 -2.929 1.00 90.25 82 LYS A C 1
ATOM 656 O O . LYS A 1 82 ? -10.717 -0.262 -1.791 1.00 90.25 82 LYS A O 1
ATOM 661 N N . ILE A 1 83 ? -10.745 0.615 -3.871 1.00 89.56 83 ILE A N 1
ATOM 662 C CA . ILE A 1 83 ? -9.646 1.561 -3.694 1.00 89.56 83 ILE A CA 1
ATOM 663 C C . ILE A 1 83 ? -10.226 2.942 -3.405 1.00 89.56 83 ILE A C 1
ATOM 665 O O . ILE A 1 83 ? -11.145 3.411 -4.085 1.00 89.56 83 ILE A O 1
ATOM 669 N N . VAL A 1 84 ? -9.692 3.599 -2.385 1.00 89.19 84 VAL A N 1
ATOM 670 C CA . VAL A 1 84 ? -9.981 4.975 -2.010 1.00 89.19 84 VAL A CA 1
ATOM 671 C C . VAL A 1 84 ? -8.749 5.816 -2.309 1.00 89.19 84 VAL A C 1
ATOM 673 O O . VAL A 1 84 ? -7.773 5.730 -1.574 1.00 89.19 84 VAL A O 1
ATOM 676 N N . THR A 1 85 ? -8.828 6.679 -3.323 1.00 88.00 85 THR A N 1
ATOM 677 C CA . THR A 1 85 ? -7.672 7.455 -3.811 1.00 88.00 85 THR A CA 1
ATOM 678 C C . THR A 1 85 ? -7.916 8.964 -3.845 1.00 88.00 85 THR A C 1
ATOM 680 O O . THR A 1 85 ? -9.044 9.378 -4.133 1.00 88.00 85 THR A O 1
ATOM 683 N N . PRO A 1 86 ? -6.931 9.836 -3.548 1.00 85.69 86 PRO A N 1
ATOM 684 C CA . PRO A 1 86 ? -7.064 11.280 -3.682 1.00 85.69 86 PRO A CA 1
ATOM 685 C C . PRO A 1 86 ? -7.412 11.698 -5.115 1.00 85.69 86 PRO A C 1
ATOM 687 O O . PRO A 1 86 ? -6.803 11.263 -6.083 1.00 85.69 86 PRO A O 1
ATOM 690 N N . ARG A 1 87 ? -8.359 12.626 -5.279 1.00 80.38 87 ARG A N 1
ATOM 691 C CA . ARG A 1 87 ? -8.784 13.119 -6.598 1.00 80.38 87 ARG A CA 1
ATOM 692 C C . ARG A 1 87 ? -7.615 13.695 -7.395 1.00 80.38 87 ARG A C 1
ATOM 694 O O . ARG A 1 87 ? -7.570 13.482 -8.597 1.00 80.38 87 ARG A O 1
ATOM 701 N N . VAL A 1 88 ? -6.698 14.388 -6.721 1.00 78.25 88 VAL A N 1
ATOM 702 C CA . VAL A 1 88 ? -5.494 14.980 -7.324 1.00 78.25 88 VAL A CA 1
ATOM 703 C C . VAL A 1 88 ? -4.555 13.929 -7.925 1.00 78.25 88 VAL A C 1
ATOM 705 O O . VAL A 1 88 ? -3.773 14.239 -8.821 1.00 78.25 88 VAL A O 1
ATOM 708 N N . CYS A 1 89 ? -4.632 12.681 -7.466 1.00 78.62 89 CYS A N 1
ATOM 709 C CA . CYS A 1 89 ? -3.855 11.594 -8.041 1.00 78.62 89 CYS A CA 1
ATOM 710 C C . CYS A 1 89 ? -4.463 11.049 -9.334 1.00 78.62 89 CYS A C 1
ATOM 712 O O . CYS A 1 89 ? -3.724 10.576 -10.177 1.00 78.62 89 CYS A O 1
ATOM 714 N N . MET A 1 90 ? -5.767 11.234 -9.539 1.00 75.69 90 MET A N 1
ATOM 715 C CA . MET A 1 90 ? -6.483 10.800 -10.744 1.00 75.69 90 MET A CA 1
ATOM 716 C C . MET A 1 90 ? -6.516 11.877 -11.848 1.00 75.69 90 MET A C 1
ATOM 718 O O . MET A 1 90 ? -7.046 11.652 -12.939 1.00 75.69 90 MET A O 1
ATOM 722 N N . GLU A 1 91 ? -6.046 13.101 -11.578 1.00 67.00 91 GLU A N 1
ATOM 723 C CA . GLU A 1 91 ? -6.106 14.224 -12.523 1.00 67.00 91 GLU A CA 1
ATOM 724 C C . GLU A 1 91 ? -5.120 14.033 -13.691 1.00 67.00 91 GLU A C 1
ATOM 726 O O . GLU A 1 91 ? -3.982 14.479 -13.641 1.00 67.00 91 GLU A O 1
ATOM 731 N N . GLY A 1 92 ? -5.584 13.401 -14.774 1.00 58.59 92 GLY A N 1
ATOM 732 C CA . GLY A 1 92 ? -4.816 13.207 -16.015 1.00 58.59 92 GLY A CA 1
ATOM 733 C C . GLY A 1 92 ? -4.887 11.785 -16.573 1.00 58.59 92 GLY A C 1
ATOM 734 O O . GLY A 1 92 ? -4.804 11.609 -17.787 1.00 58.59 92 GLY A O 1
ATOM 735 N N . GLU A 1 93 ? -5.160 10.800 -15.714 1.00 61.84 93 GLU A N 1
ATOM 736 C CA . GLU A 1 93 ? -5.022 9.363 -16.017 1.00 61.84 93 GLU A CA 1
ATOM 737 C C . GLU A 1 93 ? -6.359 8.596 -16.017 1.00 61.84 93 GLU A C 1
ATOM 739 O O . GLU A 1 93 ? -6.438 7.445 -16.453 1.00 61.84 93 GLU A O 1
ATOM 744 N N . VAL A 1 94 ? -7.459 9.296 -15.703 1.00 59.28 94 VAL A N 1
ATOM 745 C CA . VAL A 1 94 ? -8.826 8.759 -15.536 1.00 59.28 94 VAL A CA 1
ATOM 746 C C . VAL A 1 94 ? -9.250 7.750 -16.609 1.00 59.28 94 VAL A C 1
ATOM 748 O O . VAL A 1 94 ? -9.966 6.797 -16.311 1.00 59.28 94 VAL A O 1
ATOM 751 N N . LYS A 1 95 ? -8.874 7.955 -17.880 1.00 57.12 95 LYS A N 1
ATOM 752 C CA . LYS A 1 95 ? -9.283 7.050 -18.967 1.00 57.12 95 LYS A CA 1
ATOM 753 C C . LYS A 1 95 ? -8.560 5.704 -18.910 1.00 57.12 95 LYS A C 1
ATOM 755 O O . LYS A 1 95 ? -9.239 4.685 -19.033 1.00 57.12 95 LYS A O 1
ATOM 760 N N . ALA A 1 96 ? -7.240 5.699 -18.727 1.00 62.59 96 ALA A N 1
ATOM 761 C CA . ALA A 1 96 ? -6.450 4.471 -18.648 1.00 62.59 96 ALA A CA 1
ATOM 762 C C . ALA A 1 96 ? -6.815 3.681 -17.383 1.00 62.59 96 ALA A C 1
ATOM 764 O O . ALA A 1 96 ? -7.129 2.494 -17.457 1.00 62.59 96 ALA A O 1
ATOM 765 N N . GLU A 1 97 ? -6.942 4.369 -16.249 1.00 68.62 97 GLU A N 1
ATOM 766 C CA . GLU A 1 97 ? -7.340 3.750 -14.983 1.00 68.62 97 GLU A CA 1
ATOM 767 C C . GLU A 1 97 ? -8.771 3.195 -15.045 1.00 68.62 97 GLU A C 1
ATOM 769 O O . GLU A 1 97 ? -9.030 2.081 -14.596 1.00 68.62 97 GLU A O 1
ATOM 774 N N . SER A 1 98 ? -9.715 3.901 -15.686 1.00 68.12 98 SER A N 1
ATOM 775 C CA . SER A 1 98 ? -11.092 3.400 -15.847 1.00 68.12 98 SER A CA 1
ATOM 776 C C . SER A 1 98 ? -11.187 2.107 -16.664 1.00 68.12 98 SER A C 1
ATOM 778 O O . SER A 1 98 ? -12.087 1.297 -16.425 1.00 68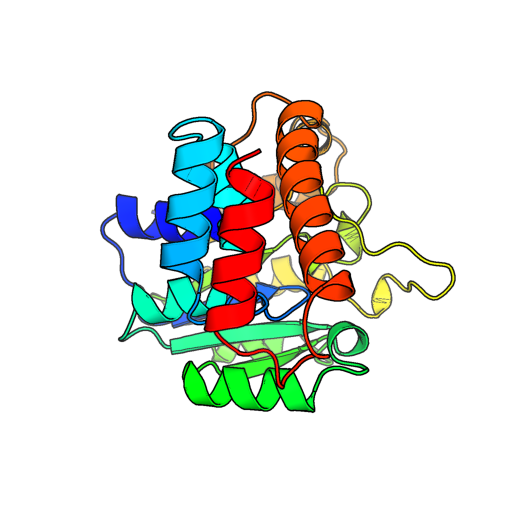.12 98 SER A O 1
ATOM 780 N N . TYR A 1 99 ? -10.273 1.900 -17.619 1.00 72.75 99 TYR A N 1
ATOM 781 C CA . TYR A 1 99 ? -10.190 0.654 -18.373 1.00 72.75 99 TYR A CA 1
ATOM 782 C C . TYR A 1 99 ? -9.761 -0.493 -17.454 1.00 72.75 99 TYR A C 1
ATOM 784 O O . TYR A 1 99 ? -10.457 -1.508 -17.381 1.00 72.75 99 TYR A O 1
ATOM 792 N N . TRP A 1 100 ? -8.675 -0.307 -16.702 1.00 76.00 100 TRP A N 1
ATOM 793 C CA . TRP A 1 100 ? -8.132 -1.342 -15.825 1.00 76.00 100 TRP A CA 1
ATOM 794 C C . TRP A 1 100 ? -9.034 -1.669 -14.641 1.00 76.00 100 TRP A C 1
ATOM 796 O O . TRP A 1 100 ? -9.252 -2.846 -14.369 1.00 76.00 100 TRP A O 1
ATOM 806 N N . LEU A 1 101 ? -9.661 -0.671 -14.014 1.00 78.50 101 LEU A N 1
ATOM 807 C CA . LEU A 1 101 ? -10.652 -0.890 -12.954 1.00 78.50 101 LEU A CA 1
ATOM 808 C C . LEU A 1 101 ? -11.772 -1.834 -13.409 1.00 78.50 101 LEU A C 1
ATOM 810 O O . LEU A 1 101 ? -12.178 -2.726 -12.667 1.00 78.50 101 LEU A O 1
ATOM 814 N N . LYS A 1 102 ? -12.234 -1.690 -14.659 1.00 79.88 102 LYS A N 1
ATOM 815 C CA . LYS A 1 102 ? -13.256 -2.572 -15.231 1.00 79.88 102 LYS A CA 1
ATOM 816 C C . LYS A 1 102 ? -12.724 -3.977 -15.522 1.00 79.88 102 LYS A C 1
ATOM 818 O O . LYS A 1 102 ? -13.446 -4.941 -15.293 1.00 79.88 102 LYS A O 1
ATOM 823 N N . GLN A 1 103 ? -11.504 -4.101 -16.047 1.00 79.69 103 GLN A N 1
ATOM 824 C CA . GLN A 1 103 ? -10.896 -5.408 -16.336 1.00 79.69 103 GLN A CA 1
ATOM 825 C C . GLN A 1 103 ? -10.600 -6.203 -15.061 1.00 79.69 103 GLN A C 1
ATOM 827 O O . GLN A 1 103 ? -10.742 -7.422 -15.047 1.00 79.69 103 GLN A O 1
ATOM 832 N N . LEU A 1 104 ? -10.209 -5.508 -13.994 1.00 81.44 104 LEU A N 1
ATOM 833 C CA . LEU A 1 104 ? -9.860 -6.101 -12.709 1.00 81.44 104 LEU A CA 1
ATOM 834 C C . LEU A 1 104 ? -11.062 -6.238 -11.767 1.00 81.44 104 LEU A C 1
ATOM 836 O O . LEU A 1 104 ? -10.882 -6.719 -10.657 1.00 81.44 104 LEU A O 1
ATOM 840 N N . ASP A 1 105 ? -12.265 -5.815 -12.163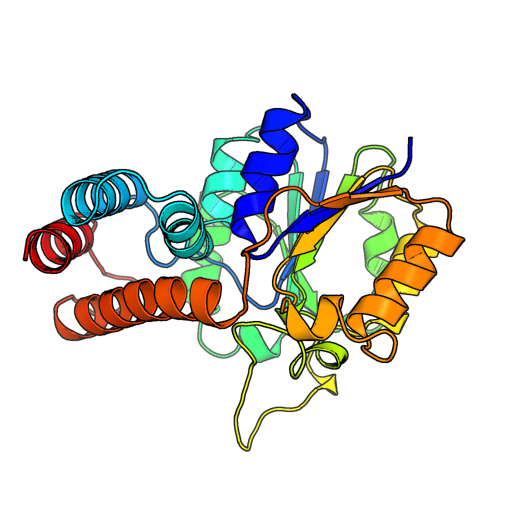 1.00 85.38 105 ASP A N 1
ATOM 841 C CA . ASP A 1 105 ? -13.445 -5.764 -11.284 1.00 85.38 105 ASP A CA 1
ATOM 842 C C . ASP A 1 105 ? -13.150 -5.057 -9.943 1.00 85.38 105 ASP A C 1
ATOM 844 O O . ASP A 1 105 ? -13.490 -5.530 -8.861 1.00 85.38 105 ASP A O 1
ATOM 848 N N . ILE A 1 106 ? -12.422 -3.939 -9.998 1.00 84.94 106 ILE A N 1
ATOM 849 C CA . ILE A 1 106 ? -12.058 -3.131 -8.830 1.00 84.94 106 ILE A CA 1
ATOM 850 C C . ILE A 1 106 ? -12.907 -1.867 -8.828 1.00 84.94 106 ILE A C 1
ATOM 852 O O . ILE A 1 106 ? -13.033 -1.164 -9.832 1.00 84.94 106 ILE A O 1
ATOM 856 N N . SER A 1 107 ? -13.487 -1.556 -7.671 1.00 85.69 107 SER A N 1
ATOM 857 C CA . SER A 1 107 ? -14.245 -0.321 -7.489 1.00 85.69 107 SER A CA 1
ATOM 858 C C . SER A 1 107 ? -13.343 0.812 -7.015 1.00 85.69 107 SER A C 1
ATOM 860 O O . SER A 1 107 ? -12.538 0.627 -6.109 1.00 85.69 107 SER A O 1
ATOM 862 N N . LEU A 1 108 ? -13.542 2.013 -7.559 1.00 85.19 108 LEU A N 1
ATOM 863 C CA . LEU A 1 108 ? -12.817 3.212 -7.143 1.00 85.19 108 LEU A CA 1
ATOM 864 C C . LEU A 1 108 ? -13.735 4.200 -6.420 1.00 85.19 108 LEU A C 1
ATOM 866 O O . LEU A 1 108 ? -14.840 4.499 -6.881 1.00 85.19 108 LEU A O 1
ATOM 870 N N . ALA A 1 109 ? -13.248 4.770 -5.323 1.00 83.69 109 ALA A N 1
ATOM 871 C CA . ALA A 1 109 ? -13.846 5.905 -4.643 1.00 83.69 109 ALA A CA 1
ATOM 872 C C . ALA A 1 109 ? -12.831 7.047 -4.509 1.00 83.69 109 ALA A C 1
ATOM 874 O O . ALA A 1 109 ? -11.696 6.850 -4.093 1.00 83.69 109 ALA A O 1
ATOM 875 N N . LEU A 1 110 ? -13.253 8.271 -4.826 1.00 80.88 110 LEU A N 1
ATOM 876 C CA . LEU A 1 110 ? -12.369 9.433 -4.745 1.00 80.88 110 LEU A CA 1
ATOM 877 C C . LEU A 1 110 ? -12.360 10.056 -3.345 1.00 80.88 110 LEU A C 1
ATOM 879 O O . LEU A 1 110 ? -13.401 10.231 -2.704 1.00 80.88 110 LEU A O 1
ATOM 883 N N . SER A 1 111 ? -11.167 10.463 -2.932 1.00 73.56 111 SER A N 1
ATOM 884 C CA . SER A 1 111 ? -10.809 11.121 -1.686 1.00 73.56 111 SER A CA 1
ATOM 885 C C . SER A 1 111 ? -10.337 12.565 -1.930 1.00 73.56 111 SER A C 1
ATOM 887 O O . SER A 1 111 ? -9.901 12.878 -3.032 1.00 73.56 111 SER A O 1
ATOM 889 N N . PRO A 1 112 ? -10.459 13.493 -0.967 1.00 59.28 112 PRO A N 1
ATOM 890 C CA . PRO A 1 112 ? -11.247 13.365 0.250 1.00 59.28 112 PRO A CA 1
ATOM 891 C C . PRO A 1 112 ? -12.737 13.213 -0.096 1.00 59.28 112 PRO A C 1
ATOM 893 O O . PRO A 1 112 ? -13.302 14.103 -0.742 1.00 59.28 112 PRO A O 1
ATOM 896 N N . PRO A 1 113 ? -13.452 12.169 0.376 1.00 55.25 113 PRO A N 1
ATOM 897 C CA . PRO A 1 113 ? -14.872 12.371 0.597 1.00 55.25 113 PRO A CA 1
ATOM 898 C C . PRO A 1 113 ? -15.008 13.505 1.620 1.00 55.25 113 PRO A C 1
ATOM 900 O O . PRO A 1 113 ? -14.151 13.698 2.492 1.00 55.25 113 PRO A O 1
ATOM 903 N N . LYS A 1 114 ? -16.118 14.244 1.571 1.00 55.66 114 LYS A N 1
ATOM 904 C CA . LYS A 1 114 ? -16.426 15.237 2.615 1.00 55.66 114 LYS A CA 1
ATOM 905 C C . LYS A 1 114 ? -16.383 14.623 4.028 1.00 55.66 114 LYS A C 1
ATOM 907 O O . LYS A 1 114 ? -16.123 15.351 4.982 1.00 55.66 114 LYS A O 1
ATOM 912 N N . ASP A 1 115 ? -16.563 13.302 4.149 1.00 64.06 115 ASP A N 1
ATOM 913 C CA . ASP A 1 115 ? -16.295 12.536 5.366 1.00 64.06 115 ASP A CA 1
ATOM 914 C C . ASP A 1 115 ? -15.821 11.103 5.042 1.00 64.06 115 ASP A C 1
ATOM 916 O O . ASP A 1 115 ? -16.572 10.332 4.445 1.00 64.06 115 ASP A O 1
ATOM 920 N N . ILE A 1 116 ? -14.603 10.713 5.446 1.00 67.94 116 ILE A N 1
ATOM 921 C CA . ILE A 1 116 ? -14.083 9.336 5.272 1.00 67.94 116 ILE A CA 1
ATOM 922 C C . ILE A 1 116 ? -14.935 8.312 6.038 1.00 67.94 116 ILE A C 1
ATOM 924 O O . ILE A 1 116 ? -14.948 7.135 5.701 1.00 67.94 116 ILE A O 1
ATOM 928 N N . VAL A 1 117 ? -15.695 8.767 7.046 1.00 64.25 117 VAL A N 1
ATOM 929 C CA . VAL A 1 117 ? -16.662 7.941 7.782 1.00 64.25 117 VAL A CA 1
ATOM 930 C C . VAL A 1 117 ? -17.788 7.453 6.869 1.00 64.25 117 VAL A C 1
ATOM 932 O O . VAL A 1 117 ? -18.412 6.446 7.176 1.00 64.25 117 VAL A O 1
ATOM 935 N N . SER A 1 118 ? -18.025 8.087 5.715 1.00 72.25 118 SER A N 1
ATOM 936 C CA . SER A 1 118 ? -18.961 7.545 4.718 1.00 72.25 118 SER A CA 1
ATOM 937 C C . SER A 1 118 ? -18.560 6.143 4.239 1.00 72.25 118 SER A C 1
ATOM 939 O O . SER A 1 118 ? -19.435 5.306 4.008 1.00 72.25 118 SER A O 1
ATOM 941 N N . PHE A 1 119 ? -17.258 5.837 4.220 1.00 79.94 119 PHE A N 1
ATOM 942 C CA . PHE A 1 119 ? -16.754 4.501 3.913 1.00 79.94 119 PHE A CA 1
ATOM 943 C C . PHE A 1 119 ? -16.957 3.493 5.046 1.00 79.94 119 PHE A C 1
ATOM 945 O O . PHE A 1 119 ? -16.788 2.306 4.818 1.00 79.94 119 PHE A O 1
ATOM 952 N N . ALA A 1 120 ? -17.394 3.907 6.241 1.00 80.00 120 ALA A N 1
ATOM 953 C CA . ALA A 1 120 ? -17.721 2.965 7.314 1.00 80.00 120 ALA A CA 1
ATOM 954 C C . ALA A 1 120 ? -18.834 1.988 6.912 1.00 80.00 120 ALA A C 1
ATOM 956 O O . ALA A 1 120 ? -18.871 0.870 7.407 1.00 80.00 120 ALA A O 1
ATOM 957 N N . THR A 1 121 ? -19.714 2.394 5.992 1.00 80.31 121 THR A N 1
ATOM 958 C CA . THR A 1 121 ? -20.758 1.524 5.423 1.00 80.31 121 THR A CA 1
ATOM 959 C C . THR A 1 121 ? -20.206 0.388 4.561 1.00 80.31 121 THR A C 1
ATOM 961 O O . THR A 1 121 ? -20.927 -0.562 4.282 1.00 80.31 121 THR A O 1
ATOM 964 N N . LEU A 1 122 ? -18.938 0.488 4.159 1.00 76.94 122 LEU A N 1
ATOM 965 C CA . LEU A 1 122 ? -18.226 -0.482 3.332 1.00 76.94 122 LEU A CA 1
ATOM 966 C C . LEU A 1 122 ? -17.372 -1.438 4.168 1.00 76.94 122 LEU A C 1
ATOM 968 O O . LEU A 1 122 ? -16.767 -2.342 3.611 1.00 76.94 122 LEU A O 1
ATOM 972 N N . VAL A 1 123 ? -17.289 -1.218 5.483 1.00 83.94 123 VAL A N 1
ATOM 973 C CA . VAL A 1 123 ? -16.487 -2.043 6.384 1.00 83.94 123 VAL A CA 1
ATOM 974 C C . VAL A 1 123 ? -17.418 -2.949 7.176 1.00 83.94 123 VAL A C 1
ATOM 976 O O . VAL A 1 123 ? -18.243 -2.486 7.966 1.00 83.94 123 VAL A O 1
ATOM 979 N N . ASN A 1 124 ? -17.269 -4.250 6.966 1.00 84.31 124 ASN A N 1
ATOM 980 C CA . ASN A 1 124 ? -17.899 -5.310 7.741 1.00 84.31 124 ASN A CA 1
ATOM 981 C C . ASN A 1 124 ? -16.851 -6.059 8.591 1.00 84.31 124 ASN A C 1
ATOM 983 O O . ASN A 1 124 ? -15.686 -5.666 8.658 1.00 84.31 124 ASN A O 1
ATOM 987 N N . ASN A 1 125 ? -17.275 -7.120 9.281 1.00 79.00 125 ASN A N 1
ATOM 988 C CA . ASN A 1 125 ? -16.399 -7.859 10.196 1.00 79.00 125 ASN A CA 1
ATOM 989 C C . ASN A 1 125 ? -15.222 -8.559 9.499 1.00 79.00 125 ASN A C 1
ATOM 991 O O . ASN A 1 125 ? -14.214 -8.789 10.157 1.00 79.00 125 ASN A O 1
ATOM 995 N N . ASP A 1 126 ? -15.347 -8.884 8.211 1.00 89.19 126 ASP A N 1
ATOM 996 C CA . ASP A 1 126 ? -14.318 -9.582 7.430 1.00 89.19 126 ASP A CA 1
ATOM 997 C C . ASP A 1 126 ? -13.581 -8.647 6.459 1.00 89.19 126 ASP A C 1
ATOM 999 O O . ASP A 1 126 ? -12.914 -9.071 5.520 1.00 89.19 126 ASP A O 1
ATOM 1003 N N . THR A 1 127 ? -13.730 -7.336 6.657 1.00 93.88 127 THR A N 1
ATOM 1004 C CA . THR A 1 127 ? -13.040 -6.342 5.842 1.00 93.88 127 THR A CA 1
ATOM 1005 C C . THR A 1 127 ? -11.622 -6.118 6.345 1.00 93.88 127 THR A C 1
ATOM 1007 O O . THR A 1 127 ? -11.414 -5.737 7.503 1.00 93.88 127 THR A O 1
ATOM 1010 N N . VAL A 1 128 ? -10.654 -6.247 5.441 1.00 95.12 128 VAL A N 1
ATOM 1011 C CA . VAL A 1 128 ? -9.297 -5.734 5.644 1.00 95.12 128 VAL A CA 1
ATOM 1012 C C . VAL A 1 128 ? -9.278 -4.254 5.296 1.00 95.12 128 VAL A C 1
ATOM 1014 O O . VAL A 1 128 ? -9.669 -3.860 4.196 1.00 95.12 128 VAL A O 1
ATOM 1017 N N . ILE A 1 129 ? -8.822 -3.431 6.241 1.00 95.25 129 ILE A N 1
ATOM 1018 C CA . ILE A 1 129 ? -8.447 -2.048 5.938 1.00 95.25 129 ILE A CA 1
ATOM 1019 C C . ILE A 1 129 ? -6.980 -2.053 5.533 1.00 95.25 129 ILE A C 1
ATOM 1021 O O . ILE A 1 129 ? -6.110 -2.260 6.378 1.00 95.25 129 ILE A O 1
ATOM 1025 N N . ASP A 1 130 ? -6.735 -1.821 4.254 1.00 95.31 130 ASP A N 1
ATOM 1026 C CA . ASP A 1 130 ? -5.399 -1.701 3.696 1.00 95.31 130 ASP A CA 1
ATOM 1027 C C . ASP A 1 130 ? -5.020 -0.226 3.563 1.00 95.31 130 ASP A C 1
ATOM 1029 O O . ASP A 1 130 ? -5.822 0.584 3.103 1.00 95.31 130 ASP A O 1
ATOM 1033 N N . VAL A 1 131 ? -3.852 0.148 4.075 1.00 95.25 131 VAL A N 1
ATOM 1034 C CA . VAL A 1 131 ? -3.420 1.542 4.175 1.00 95.25 131 VAL A CA 1
ATOM 1035 C C . VAL A 1 131 ? -2.037 1.674 3.572 1.00 95.25 131 VAL A C 1
ATOM 1037 O O . VAL A 1 131 ? -1.040 1.407 4.252 1.00 95.25 131 VAL A O 1
ATOM 1040 N N . ASP A 1 132 ? -1.989 2.191 2.353 1.00 93.88 132 ASP A N 1
ATOM 1041 C CA . ASP A 1 132 ? -0.774 2.818 1.884 1.00 93.88 132 ASP A CA 1
ATOM 1042 C C . ASP A 1 132 ? -0.582 4.161 2.594 1.00 93.88 132 ASP A C 1
ATOM 1044 O O . ASP A 1 132 ? -1.515 4.952 2.774 1.00 93.88 132 ASP A O 1
ATOM 1048 N N . PHE A 1 133 ? 0.613 4.407 3.121 1.00 94.94 133 PHE A N 1
ATOM 1049 C CA . PHE A 1 133 ? 0.888 5.662 3.811 1.00 94.94 133 PHE A CA 1
ATOM 1050 C C . PHE A 1 133 ? 1.087 6.829 2.850 1.00 94.94 133 PHE A C 1
ATOM 1052 O O . PHE A 1 133 ? 0.912 7.977 3.278 1.00 94.94 133 PHE A O 1
ATOM 1059 N N . ASP A 1 134 ? 1.352 6.566 1.574 1.00 90.69 134 ASP A N 1
ATOM 1060 C CA . ASP A 1 134 ? 1.402 7.582 0.528 1.00 90.69 134 ASP A CA 1
ATOM 1061 C C . ASP A 1 134 ? 0.034 8.240 0.250 1.00 90.69 134 ASP A C 1
ATOM 1063 O O . ASP A 1 134 ? -0.046 9.413 -0.128 1.00 90.69 134 ASP A O 1
ATOM 1067 N N . TYR A 1 135 ? -1.063 7.565 0.596 1.00 91.56 135 TYR A N 1
ATOM 1068 C CA . TYR A 1 135 ? -2.413 8.114 0.589 1.00 91.56 135 TYR A CA 1
ATOM 1069 C C . TYR A 1 135 ? -2.564 9.277 1.581 1.00 91.56 135 TYR A C 1
ATOM 1071 O O . TYR A 1 135 ? -3.427 10.150 1.419 1.00 91.56 135 TYR A O 1
ATOM 1079 N N . LEU A 1 136 ? -1.762 9.298 2.651 1.00 92.31 136 LEU A N 1
ATOM 1080 C CA . LEU A 1 136 ? -1.887 10.249 3.749 1.00 92.31 136 LEU A CA 1
ATOM 1081 C C . LEU A 1 136 ? -0.986 11.468 3.521 1.00 92.31 136 LEU A C 1
ATOM 1083 O O . LEU A 1 136 ? 0.237 11.411 3.655 1.00 92.31 136 LEU A O 1
ATOM 1087 N N . GLY A 1 137 ? -1.602 12.634 3.305 1.00 90.62 137 GLY A N 1
ATOM 1088 C CA . GLY A 1 137 ? -0.876 13.903 3.151 1.00 90.62 137 GLY A CA 1
ATOM 1089 C C . GLY A 1 137 ? -0.053 14.270 4.391 1.00 90.62 137 GLY A C 1
ATOM 1090 O O . GLY A 1 137 ? 0.976 14.941 4.312 1.00 90.62 137 GLY A O 1
ATOM 1091 N N . ASP A 1 138 ? -0.488 13.782 5.557 1.00 92.00 138 ASP A N 1
ATOM 1092 C CA . ASP A 1 138 ? 0.208 13.926 6.830 1.00 92.00 138 ASP A CA 1
ATOM 1093 C C . ASP A 1 138 ? 1.569 13.215 6.860 1.00 92.00 138 ASP A C 1
ATOM 1095 O O . ASP A 1 138 ? 2.444 13.676 7.598 1.00 92.00 138 ASP A O 1
ATOM 1099 N N . LEU A 1 139 ? 1.734 12.128 6.098 1.00 94.12 139 LEU A N 1
ATOM 1100 C CA . LEU A 1 139 ? 2.876 11.211 6.167 1.00 94.12 139 LEU A CA 1
ATOM 1101 C C . LEU A 1 139 ? 3.874 11.365 5.016 1.00 94.12 139 LEU A C 1
ATOM 1103 O O . LEU A 1 139 ? 4.889 10.683 5.027 1.00 94.12 139 LEU A O 1
ATOM 1107 N N . GLN A 1 140 ? 3.671 12.301 4.084 1.00 91.31 140 GLN A N 1
ATOM 1108 C CA . GLN A 1 140 ? 4.554 12.442 2.915 1.00 91.31 140 GLN A CA 1
ATOM 1109 C C . GLN A 1 140 ? 6.037 12.679 3.247 1.00 91.31 140 GLN A C 1
ATOM 1111 O O . GLN A 1 140 ? 6.879 12.476 2.398 1.00 91.31 140 GLN A O 1
ATOM 1116 N N . ASN A 1 141 ? 6.408 13.092 4.461 1.00 93.06 141 ASN A N 1
ATOM 1117 C CA . ASN A 1 141 ? 7.826 13.226 4.837 1.00 93.06 141 ASN A CA 1
ATOM 1118 C C . ASN A 1 141 ? 8.398 11.977 5.537 1.00 93.06 141 ASN A C 1
ATOM 1120 O O . ASN A 1 141 ? 9.526 12.015 6.020 1.00 93.06 141 ASN A O 1
ATOM 1124 N N . GLU A 1 142 ? 7.613 10.908 5.659 1.00 96.31 142 GLU A N 1
ATOM 1125 C CA . GLU A 1 142 ? 7.926 9.703 6.437 1.00 96.31 142 GLU A CA 1
ATOM 1126 C C . GLU A 1 142 ? 7.873 8.414 5.598 1.00 96.31 142 GLU A C 1
ATOM 1128 O O . GLU A 1 142 ? 8.085 7.328 6.146 1.00 96.31 142 GLU A O 1
ATOM 1133 N N . ILE A 1 143 ? 7.639 8.534 4.287 1.00 95.12 143 ILE A N 1
ATOM 1134 C CA . ILE A 1 143 ? 7.461 7.427 3.336 1.00 95.12 143 ILE A CA 1
ATOM 1135 C C . ILE A 1 143 ? 8.575 7.358 2.283 1.00 95.12 143 ILE A C 1
ATOM 1137 O O . ILE A 1 143 ? 9.327 8.319 2.105 1.00 95.12 143 ILE A O 1
ATOM 1141 N N . TYR A 1 144 ? 8.687 6.221 1.592 1.00 92.81 144 TYR A N 1
ATOM 1142 C CA . TYR A 1 144 ? 9.739 5.991 0.595 1.00 92.81 144 TYR A CA 1
ATOM 1143 C C . TYR A 1 144 ? 9.577 6.813 -0.688 1.00 92.81 144 TYR A C 1
ATOM 1145 O O . TYR A 1 144 ? 10.581 7.298 -1.220 1.00 92.81 144 TYR A O 1
ATOM 1153 N N . ILE A 1 145 ? 8.345 6.977 -1.181 1.00 87.94 145 ILE A N 1
ATOM 1154 C CA . ILE A 1 145 ? 8.057 7.666 -2.446 1.00 87.94 145 ILE A CA 1
ATOM 1155 C C . ILE A 1 145 ? 7.100 8.833 -2.178 1.00 87.94 145 ILE A C 1
ATOM 1157 O O . ILE A 1 145 ? 5.895 8.738 -2.377 1.00 87.94 145 ILE A O 1
ATOM 1161 N N . PRO A 1 146 ? 7.613 9.976 -1.702 1.00 87.94 146 PRO A N 1
ATOM 1162 C CA . PRO A 1 146 ? 6.755 11.099 -1.373 1.00 87.94 146 PRO A CA 1
ATOM 1163 C C . PRO A 1 146 ? 6.273 11.844 -2.619 1.00 87.94 146 PRO A C 1
ATOM 1165 O O . PRO A 1 146 ? 7.053 12.128 -3.538 1.00 87.94 146 PRO A O 1
ATOM 1168 N N . ARG A 1 147 ? 5.011 12.286 -2.612 1.00 81.94 147 ARG A N 1
ATOM 1169 C CA . ARG A 1 147 ? 4.507 13.265 -3.580 1.00 81.94 147 ARG A CA 1
ATOM 1170 C C . ARG A 1 147 ? 5.144 14.623 -3.285 1.00 81.94 147 ARG A C 1
ATOM 1172 O O . ARG A 1 147 ? 4.800 15.309 -2.325 1.00 81.94 147 ARG A O 1
ATOM 1179 N N . MET A 1 148 ? 6.078 15.023 -4.142 1.00 72.00 148 MET A N 1
ATOM 1180 C CA . MET A 1 148 ? 6.843 16.265 -4.015 1.00 72.00 148 MET A CA 1
ATOM 1181 C C . MET A 1 148 ? 6.573 17.182 -5.210 1.00 72.00 148 MET A C 1
ATOM 1183 O O . MET A 1 148 ? 6.493 16.727 -6.347 1.00 72.00 148 MET A O 1
ATOM 1187 N N . GLY A 1 149 ? 6.467 18.490 -4.979 1.00 73.19 149 GLY A N 1
ATOM 1188 C CA . GLY A 1 149 ? 6.328 19.470 -6.058 1.00 73.19 149 GLY A CA 1
ATOM 1189 C C . GLY A 1 149 ? 5.806 20.824 -5.576 1.00 73.19 149 GLY A C 1
ATOM 1190 O O . GLY A 1 149 ? 5.231 20.904 -4.492 1.00 73.19 149 GLY A O 1
ATOM 1191 N N . PRO A 1 150 ? 5.991 21.901 -6.360 1.00 69.44 150 PRO A N 1
ATOM 1192 C CA . PRO A 1 150 ? 5.512 23.238 -5.996 1.00 69.44 150 PRO A CA 1
ATOM 1193 C C . PRO A 1 150 ? 3.981 23.318 -5.883 1.00 69.44 150 PRO A C 1
ATOM 1195 O O . PRO A 1 150 ? 3.474 24.136 -5.119 1.00 69.44 150 PRO A O 1
ATOM 1198 N N . ASP A 1 151 ? 3.261 22.446 -6.593 1.00 73.38 151 ASP A N 1
ATOM 1199 C CA . ASP A 1 151 ? 1.797 22.384 -6.584 1.00 73.38 151 ASP A CA 1
ATOM 1200 C C . ASP A 1 151 ? 1.235 21.386 -5.558 1.00 73.38 151 ASP A C 1
ATOM 1202 O O . ASP A 1 151 ? 0.018 21.294 -5.394 1.00 73.38 151 ASP A O 1
ATOM 1206 N N . TYR A 1 152 ? 2.099 20.658 -4.838 1.00 80.25 152 TYR A N 1
ATOM 1207 C CA . TYR A 1 152 ? 1.672 19.685 -3.835 1.00 80.25 152 TYR A CA 1
ATOM 1208 C C . TYR A 1 152 ? 0.960 20.367 -2.663 1.00 80.25 152 TYR A C 1
ATOM 1210 O O . TYR A 1 152 ? 1.482 21.281 -2.015 1.00 80.25 152 TYR A O 1
ATOM 1218 N N . LYS A 1 153 ? -0.236 19.867 -2.349 1.00 83.06 153 LYS A N 1
ATOM 1219 C CA . LYS A 1 153 ? -1.057 20.336 -1.237 1.00 83.06 153 LYS A CA 1
ATOM 1220 C C . LYS A 1 153 ? -1.488 19.149 -0.374 1.00 83.06 153 LYS A C 1
ATOM 1222 O O . LYS A 1 153 ? -2.369 18.392 -0.775 1.00 83.06 153 LYS A O 1
ATOM 1227 N N . PRO A 1 154 ? -0.976 19.029 0.865 1.00 80.81 154 PRO A N 1
ATOM 1228 C CA . PRO A 1 154 ? -1.311 17.913 1.754 1.00 80.81 154 PRO A CA 1
ATOM 1229 C C . PRO A 1 154 ? -2.808 17.709 2.010 1.00 80.81 154 PRO A C 1
ATOM 1231 O O . PRO A 1 154 ? -3.250 16.600 2.283 1.00 80.81 154 PRO A O 1
ATOM 1234 N N . TYR A 1 155 ? -3.611 18.773 1.937 1.00 81.62 155 TYR A N 1
ATOM 1235 C CA . TYR A 1 155 ? -5.055 18.702 2.172 1.00 81.62 155 TYR A CA 1
ATOM 1236 C C . TYR A 1 155 ? -5.849 18.077 1.016 1.00 81.62 155 TYR A C 1
ATOM 1238 O O . TYR A 1 155 ? -7.048 17.841 1.172 1.00 81.62 155 TYR A O 1
ATOM 1246 N N . GLU A 1 156 ? -5.215 17.851 -0.136 1.00 82.94 156 GLU A N 1
ATOM 1247 C CA . GLU A 1 156 ? -5.818 17.157 -1.278 1.00 82.94 156 GLU A CA 1
ATOM 1248 C C . GLU A 1 156 ? -5.747 15.629 -1.119 1.00 82.94 156 GLU A C 1
ATOM 1250 O O . GLU A 1 156 ? -6.459 14.922 -1.824 1.00 82.94 156 GLU A O 1
ATOM 1255 N N . PHE A 1 157 ? -4.970 15.143 -0.143 1.00 87.19 157 PHE A N 1
ATOM 1256 C CA . PHE A 1 157 ? -4.767 13.736 0.208 1.00 87.19 157 PHE A CA 1
ATOM 1257 C C . PHE A 1 157 ? -5.662 13.285 1.376 1.00 87.19 157 PHE A C 1
ATOM 1259 O O . PHE A 1 157 ? -6.432 14.056 1.966 1.00 87.19 157 PHE A O 1
ATOM 1266 N N . GLY A 1 158 ? -5.547 12.007 1.740 1.00 88.25 158 GLY A N 1
ATOM 1267 C CA . GLY A 1 158 ? -6.099 11.461 2.970 1.00 88.25 158 GLY A CA 1
ATOM 1268 C C . GLY A 1 158 ? -5.513 12.105 4.230 1.00 88.25 158 GLY A C 1
ATOM 1269 O O . GLY A 1 158 ? -4.438 12.704 4.221 1.00 88.25 158 GLY A O 1
ATOM 1270 N N . SER A 1 159 ? -6.227 11.962 5.350 1.00 89.19 159 SER A N 1
ATOM 1271 C CA . SER A 1 159 ? -5.792 12.473 6.656 1.00 89.19 159 SER A CA 1
ATOM 1272 C C . SER A 1 159 ? -5.715 11.358 7.684 1.00 89.19 159 SER A C 1
ATOM 1274 O O . SER A 1 159 ? -6.664 10.583 7.852 1.00 89.19 159 SER A O 1
ATOM 1276 N N . LEU A 1 160 ? -4.615 11.354 8.434 1.00 92.31 160 LEU A N 1
ATOM 1277 C CA . LEU A 1 160 ? -4.323 10.369 9.469 1.00 92.31 160 LEU A CA 1
ATOM 1278 C C . LEU A 1 160 ? -5.414 10.356 10.551 1.00 92.31 160 LEU A C 1
ATOM 1280 O O . LEU A 1 160 ? -5.921 9.301 10.932 1.00 92.31 160 LEU A O 1
ATOM 1284 N N . GLU A 1 161 ? -5.853 11.532 11.007 1.00 91.69 161 GLU A N 1
ATOM 1285 C CA . GLU A 1 161 ? -6.910 11.651 12.023 1.00 91.69 161 GLU A CA 1
ATOM 1286 C C . GLU A 1 161 ? -8.269 11.153 11.520 1.00 91.69 161 GLU A C 1
ATOM 1288 O O . GLU A 1 161 ? -9.043 10.544 12.265 1.00 91.69 161 GLU A O 1
ATOM 1293 N N . ARG A 1 162 ? -8.577 11.384 10.240 1.00 90.00 162 ARG A N 1
ATOM 1294 C CA . ARG A 1 162 ? -9.814 10.887 9.630 1.00 90.00 162 ARG A CA 1
ATOM 1295 C C . ARG A 1 162 ? -9.785 9.362 9.514 1.00 90.00 162 ARG A C 1
ATOM 1297 O O . ARG A 1 162 ? -10.763 8.720 9.895 1.00 90.00 162 ARG A O 1
ATOM 1304 N N . LEU A 1 163 ? -8.668 8.783 9.079 1.00 92.88 163 LEU A N 1
ATOM 1305 C CA . LEU A 1 163 ? -8.491 7.332 9.016 1.00 92.88 163 LEU A CA 1
ATOM 1306 C C . LEU A 1 163 ? -8.620 6.683 10.405 1.00 92.88 163 LEU A C 1
ATOM 1308 O O . LEU A 1 163 ? -9.368 5.722 10.580 1.00 92.88 163 LEU A O 1
ATOM 1312 N N . LEU A 1 164 ? -8.001 7.265 11.438 1.00 95.06 164 LEU A N 1
ATOM 1313 C CA . LEU A 1 164 ? -8.158 6.796 12.820 1.00 95.06 164 LEU A CA 1
ATOM 1314 C C . LEU A 1 164 ? -9.613 6.847 13.310 1.00 95.06 164 LEU A C 1
ATOM 1316 O O . LEU A 1 164 ? -10.028 5.988 14.094 1.00 95.06 164 LEU A O 1
ATOM 1320 N N . ARG A 1 165 ? -10.404 7.840 12.878 1.00 92.50 165 ARG A N 1
ATOM 1321 C CA . ARG A 1 165 ? -11.845 7.892 13.179 1.00 92.50 165 ARG A CA 1
ATOM 1322 C C . ARG A 1 165 ? -12.599 6.743 12.515 1.00 92.50 165 ARG A C 1
ATOM 1324 O O . ARG A 1 165 ? -13.428 6.133 13.189 1.00 92.50 165 ARG A O 1
ATOM 1331 N N . LEU A 1 166 ? -12.301 6.434 11.251 1.00 92.19 166 LEU A N 1
ATOM 1332 C CA . LEU A 1 166 ? -12.889 5.294 10.543 1.00 92.19 166 LEU A CA 1
ATOM 1333 C C . LEU A 1 166 ? -12.567 3.979 11.259 1.00 92.19 166 LEU A C 1
ATOM 1335 O O . LEU A 1 166 ? -13.487 3.244 11.613 1.00 92.19 166 LEU A O 1
ATOM 1339 N N . ILE A 1 167 ? -11.289 3.723 11.552 1.00 94.81 167 ILE A N 1
ATOM 1340 C CA . ILE A 1 167 ? -10.831 2.505 12.240 1.00 94.81 167 ILE A CA 1
ATOM 1341 C C . ILE A 1 167 ? -11.482 2.372 13.621 1.00 94.81 167 ILE A C 1
ATOM 1343 O O . ILE A 1 167 ? -11.879 1.284 14.029 1.00 94.81 167 ILE A O 1
ATOM 1347 N N . ARG A 1 168 ? -11.646 3.475 14.359 1.00 93.50 168 ARG A N 1
ATOM 1348 C CA . ARG A 1 168 ? -12.312 3.453 15.671 1.00 93.50 168 ARG A CA 1
ATOM 1349 C C . ARG A 1 168 ? -13.800 3.113 15.571 1.00 93.50 168 ARG A C 1
ATOM 1351 O O . ARG A 1 168 ? -14.330 2.469 16.478 1.00 93.50 168 ARG A O 1
ATOM 1358 N N . ALA A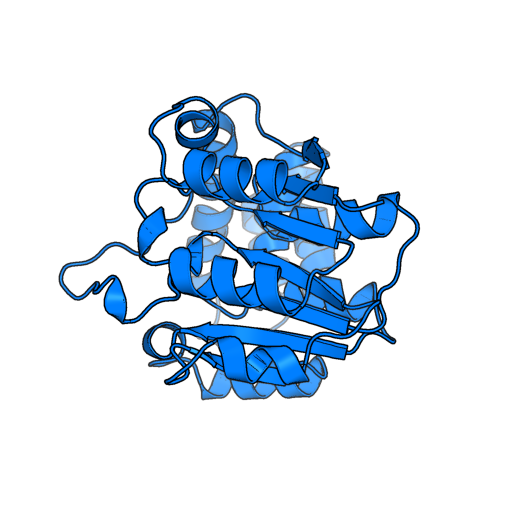 1 169 ? -14.466 3.591 14.523 1.00 91.44 169 ALA A N 1
ATOM 1359 C CA . ALA A 1 169 ? -15.889 3.366 14.302 1.00 91.44 169 ALA A CA 1
ATOM 1360 C C . ALA A 1 169 ? -16.176 1.933 13.835 1.00 91.44 169 ALA A C 1
ATOM 1362 O O . ALA A 1 169 ? -17.110 1.311 14.331 1.00 91.44 169 ALA A O 1
ATOM 1363 N N . THR A 1 170 ? -15.350 1.418 12.927 1.00 92.31 170 THR A N 1
ATOM 1364 C CA . THR A 1 170 ? -15.557 0.132 12.240 1.00 92.31 170 THR A CA 1
ATOM 1365 C C . THR A 1 170 ? -14.861 -1.035 12.926 1.00 92.31 170 THR A C 1
ATOM 1367 O O . THR A 1 170 ? -15.392 -2.137 12.952 1.00 92.31 170 THR A O 1
ATOM 1370 N N . LYS A 1 171 ? -13.728 -0.771 13.586 1.00 93.31 171 LYS A N 1
ATOM 1371 C CA . LYS A 1 171 ? -12.976 -1.723 14.408 1.00 93.31 171 LYS A CA 1
ATOM 1372 C C . LYS A 1 171 ? -12.596 -3.021 13.663 1.00 93.31 171 LYS A C 1
ATOM 1374 O O . LYS A 1 171 ? -12.849 -4.080 14.245 1.00 93.31 171 LYS A O 1
ATOM 1379 N N . PRO A 1 172 ? -11.985 -2.945 12.463 1.00 94.00 172 PRO A N 1
ATOM 1380 C CA . PRO A 1 172 ? -11.608 -4.128 11.686 1.00 94.00 172 PRO A CA 1
ATOM 1381 C C . PRO A 1 172 ? -10.720 -5.078 12.496 1.00 94.00 172 PRO A C 1
ATOM 1383 O O . PRO A 1 172 ? -10.003 -4.659 13.407 1.00 94.00 172 PRO A O 1
ATOM 1386 N N . ASP A 1 173 ? -10.745 -6.366 12.170 1.00 93.75 173 ASP A N 1
ATOM 1387 C CA . ASP A 1 173 ? -9.877 -7.338 12.842 1.00 93.75 173 ASP A CA 1
ATOM 1388 C C . ASP A 1 173 ? -8.449 -7.342 12.282 1.00 93.75 173 ASP A C 1
ATOM 1390 O O . ASP A 1 173 ? -7.494 -7.637 13.013 1.00 93.75 173 ASP A O 1
ATOM 1394 N N . LEU A 1 174 ? -8.290 -6.945 11.019 1.00 94.81 174 LEU A N 1
ATOM 1395 C CA . LEU A 1 174 ? -7.011 -6.860 10.335 1.00 94.81 174 LEU A CA 1
ATOM 1396 C C . LEU A 1 174 ? -6.862 -5.509 9.627 1.00 94.81 174 LEU A C 1
ATOM 1398 O O . LEU A 1 174 ? -7.753 -5.055 8.910 1.00 94.81 174 LEU A O 1
ATOM 1402 N N . ILE A 1 175 ? -5.715 -4.878 9.858 1.00 96.12 175 ILE A N 1
ATOM 1403 C CA . ILE A 1 175 ? -5.265 -3.677 9.156 1.00 96.12 175 ILE A CA 1
ATOM 1404 C C . ILE A 1 175 ? -3.907 -3.990 8.534 1.00 96.12 175 ILE A C 1
ATOM 1406 O O . ILE A 1 175 ? -3.062 -4.602 9.192 1.00 96.12 175 ILE A O 1
ATOM 1410 N N . THR A 1 176 ? -3.671 -3.548 7.310 1.00 96.12 176 THR A N 1
ATOM 1411 C CA . THR A 1 176 ? -2.345 -3.576 6.692 1.00 96.12 176 THR A CA 1
ATOM 1412 C C . THR A 1 176 ? -1.830 -2.157 6.499 1.00 96.12 176 THR A C 1
ATOM 1414 O O . THR A 1 176 ? -2.611 -1.237 6.274 1.00 96.12 176 THR A O 1
ATOM 1417 N N . CYS A 1 177 ? -0.527 -1.968 6.700 1.00 96.94 177 CYS A N 1
ATOM 1418 C CA . CYS A 1 177 ? 0.143 -0.681 6.550 1.00 96.94 177 CYS A CA 1
ATOM 1419 C C . CYS A 1 177 ? 1.451 -0.864 5.772 1.00 96.94 177 CYS A C 1
ATOM 1421 O O . CYS A 1 177 ? 2.269 -1.706 6.168 1.00 96.94 177 CYS A O 1
ATOM 1423 N N . SER A 1 178 ? 1.676 -0.044 4.748 1.00 95.75 178 SER A N 1
ATOM 1424 C CA . SER A 1 178 ? 2.880 -0.046 3.905 1.00 95.75 178 SER A CA 1
ATOM 1425 C C . SER A 1 178 ? 3.618 1.298 3.899 1.00 95.75 178 SER A C 1
ATOM 1427 O O . SER A 1 178 ? 3.208 2.259 4.545 1.00 95.75 178 SER A O 1
ATOM 1429 N N . GLU A 1 179 ? 4.768 1.327 3.223 1.00 94.31 179 GLU A N 1
ATOM 1430 C CA . GLU A 1 179 ? 5.491 2.528 2.779 1.00 94.31 179 GLU A CA 1
ATOM 1431 C C . GLU A 1 179 ? 6.177 3.417 3.813 1.00 94.31 179 GLU A C 1
ATOM 1433 O O . GLU A 1 179 ? 6.945 4.306 3.441 1.00 94.31 179 GLU A O 1
ATOM 1438 N N . ALA A 1 180 ? 6.022 3.153 5.110 1.00 96.31 180 ALA A N 1
ATOM 1439 C CA . ALA A 1 180 ? 6.816 3.851 6.119 1.00 96.31 180 ALA A CA 1
ATOM 1440 C C . ALA A 1 180 ? 8.317 3.558 5.980 1.00 96.31 180 ALA A C 1
ATOM 1442 O O . ALA A 1 180 ? 8.750 2.402 5.990 1.00 96.31 180 ALA A O 1
ATOM 1443 N N . THR A 1 181 ? 9.119 4.622 6.019 1.00 97.75 181 THR A N 1
ATOM 1444 C CA . THR A 1 181 ? 10.571 4.517 6.189 1.00 97.75 181 THR A CA 1
ATOM 1445 C C . THR A 1 181 ? 10.945 3.889 7.536 1.00 97.75 181 THR A C 1
ATOM 1447 O O . THR A 1 181 ? 10.294 4.092 8.567 1.00 97.75 181 THR A O 1
ATOM 1450 N N . ILE A 1 182 ? 12.056 3.157 7.561 1.00 97.75 182 ILE A N 1
ATOM 1451 C CA . ILE A 1 182 ? 12.695 2.629 8.766 1.00 97.75 182 ILE A CA 1
ATOM 1452 C C . ILE A 1 182 ? 13.062 3.773 9.718 1.00 97.75 182 ILE A C 1
ATOM 1454 O O . ILE A 1 182 ? 12.875 3.631 10.929 1.00 97.75 182 ILE A O 1
ATOM 1458 N N . ALA A 1 183 ? 13.522 4.919 9.203 1.00 97.81 183 ALA A N 1
ATOM 1459 C CA . ALA A 1 183 ? 13.754 6.117 10.005 1.00 97.81 183 ALA A CA 1
ATOM 1460 C C . ALA A 1 183 ? 12.486 6.575 10.744 1.00 97.81 183 ALA A C 1
ATOM 1462 O O . ALA A 1 183 ? 12.523 6.731 11.968 1.00 97.81 183 ALA A O 1
ATOM 1463 N N . ALA A 1 184 ? 11.352 6.714 10.049 1.00 97.62 184 ALA A N 1
ATOM 1464 C CA . ALA A 1 184 ? 10.089 7.094 10.681 1.00 97.62 184 ALA A CA 1
ATOM 1465 C C . ALA A 1 184 ? 9.607 6.042 11.690 1.00 97.62 184 ALA A C 1
ATOM 1467 O O . ALA A 1 184 ? 9.135 6.392 12.772 1.00 97.62 184 ALA A O 1
ATOM 1468 N N . LEU A 1 185 ? 9.771 4.750 11.395 1.00 97.31 185 LEU A N 1
ATOM 1469 C CA . LEU A 1 185 ? 9.424 3.669 12.324 1.00 97.31 185 LEU A CA 1
ATOM 1470 C C . LEU A 1 185 ? 10.282 3.656 13.595 1.00 97.31 185 LEU A C 1
ATOM 1472 O O . LEU A 1 185 ? 9.810 3.204 14.641 1.00 97.31 185 LEU A O 1
ATOM 1476 N N . ASN A 1 186 ? 11.517 4.151 13.526 1.00 97.00 186 ASN A N 1
ATOM 1477 C CA . ASN A 1 186 ? 12.428 4.226 14.666 1.00 97.00 186 ASN A CA 1
ATOM 1478 C C . ASN A 1 186 ? 12.337 5.556 15.433 1.00 97.00 186 ASN A C 1
ATOM 1480 O O . ASN A 1 186 ? 12.742 5.600 16.595 1.00 97.00 186 ASN A O 1
ATOM 1484 N N . ASP A 1 187 ? 11.795 6.618 14.830 1.00 98.06 187 ASP A N 1
ATOM 1485 C CA . ASP A 1 187 ? 11.572 7.895 15.510 1.00 98.06 187 ASP A CA 1
ATOM 1486 C C . ASP A 1 187 ? 10.270 7.864 16.335 1.00 98.06 187 ASP A C 1
ATOM 1488 O O . ASP A 1 187 ? 9.177 7.837 15.762 1.00 98.06 187 ASP A O 1
ATOM 1492 N N . PRO A 1 188 ? 10.331 7.910 17.681 1.00 96.81 188 PRO A N 1
ATOM 1493 C CA . PRO A 1 188 ? 9.136 7.899 18.523 1.00 96.81 188 PRO A CA 1
ATOM 1494 C C . PRO A 1 188 ? 8.234 9.130 18.341 1.00 96.81 188 PRO A C 1
ATOM 1496 O O . PRO A 1 188 ? 7.076 9.085 18.759 1.00 96.81 188 PRO A O 1
ATOM 1499 N N . ASN A 1 189 ? 8.743 10.215 17.750 1.00 97.56 189 ASN A N 1
ATOM 1500 C CA . ASN A 1 189 ? 7.985 11.439 17.491 1.00 97.56 189 ASN A CA 1
ATOM 1501 C C . ASN A 1 189 ? 7.389 11.492 16.078 1.00 97.56 189 ASN A C 1
ATOM 1503 O O . ASN A 1 189 ? 6.683 12.455 15.767 1.00 97.56 189 ASN A O 1
ATOM 1507 N N . SER A 1 190 ? 7.643 10.484 15.238 1.00 98.12 190 SER A N 1
ATOM 1508 C CA . SER A 1 190 ? 7.068 10.417 13.898 1.00 98.12 190 SER A CA 1
ATOM 1509 C C . SER A 1 190 ? 5.549 10.264 13.955 1.00 98.12 190 SER A C 1
ATOM 1511 O O . SER A 1 190 ? 4.970 9.665 14.874 1.00 98.12 190 SER A O 1
ATOM 1513 N N . LYS A 1 191 ? 4.870 10.791 12.941 1.00 97.75 191 LYS A N 1
ATOM 1514 C CA . LYS A 1 191 ? 3.426 10.624 12.777 1.00 97.75 191 LYS A CA 1
ATOM 1515 C C . LYS A 1 191 ? 3.060 9.163 12.514 1.00 97.75 191 LYS A C 1
ATOM 1517 O O . LYS A 1 191 ? 2.004 8.711 12.958 1.00 97.75 191 LYS A O 1
ATOM 1522 N N . THR A 1 192 ? 3.952 8.408 11.885 1.00 97.56 192 THR A N 1
ATOM 1523 C CA . THR A 1 192 ? 3.861 6.958 11.720 1.00 97.56 192 THR A CA 1
ATOM 1524 C C . THR A 1 192 ? 3.782 6.264 13.081 1.00 97.56 192 THR A C 1
ATOM 1526 O O . THR A 1 192 ? 2.845 5.506 13.345 1.00 97.56 192 THR A O 1
ATOM 1529 N N . ASN A 1 193 ? 4.702 6.562 14.006 1.00 97.62 193 ASN A N 1
ATOM 1530 C CA . ASN A 1 193 ? 4.654 5.990 15.353 1.00 97.62 193 ASN A CA 1
ATOM 1531 C C . ASN A 1 193 ? 3.456 6.489 16.162 1.00 97.62 193 ASN A C 1
ATOM 1533 O O . ASN A 1 193 ? 2.878 5.713 16.928 1.00 97.62 193 ASN A O 1
ATOM 1537 N N . TYR A 1 194 ? 3.030 7.738 15.963 1.00 98.19 194 TYR A N 1
ATOM 1538 C CA . TYR A 1 194 ? 1.776 8.232 16.524 1.00 98.19 194 TYR A CA 1
ATOM 1539 C C . TYR A 1 194 ? 0.582 7.377 16.067 1.00 98.19 194 TYR A C 1
ATOM 1541 O O . TYR A 1 194 ? -0.185 6.906 16.913 1.00 98.19 194 TYR A O 1
ATOM 1549 N N . PHE A 1 195 ? 0.447 7.109 14.765 1.00 98.00 195 PHE A N 1
ATOM 1550 C CA . PHE A 1 195 ? -0.617 6.270 14.210 1.00 98.00 195 PHE A CA 1
ATOM 1551 C C . PHE A 1 195 ? -0.581 4.849 14.786 1.00 98.00 195 PHE A C 1
ATOM 1553 O O . PHE A 1 195 ? -1.563 4.398 15.383 1.00 98.00 195 PHE A O 1
ATOM 1560 N N . LEU A 1 196 ? 0.572 4.175 14.720 1.00 97.94 196 LEU A N 1
ATOM 1561 C CA . LEU A 1 196 ? 0.746 2.826 15.271 1.00 97.94 196 LEU A CA 1
ATOM 1562 C C . LEU A 1 196 ? 0.485 2.784 16.785 1.00 97.94 196 LEU A C 1
ATOM 1564 O O . LEU A 1 196 ? -0.121 1.840 17.293 1.00 97.94 196 LEU A O 1
ATOM 1568 N N . GLY A 1 197 ? 0.885 3.821 17.524 1.00 98.12 197 GLY A N 1
ATOM 1569 C CA . GLY A 1 197 ? 0.593 3.975 18.948 1.00 98.12 197 GLY A CA 1
ATOM 1570 C C . GLY A 1 197 ? -0.905 4.086 19.237 1.00 98.12 197 GLY A C 1
ATOM 1571 O O . GLY A 1 197 ? -1.400 3.472 20.186 1.00 98.12 197 GLY A O 1
ATOM 1572 N N . LYS A 1 198 ? -1.664 4.805 18.400 1.00 98.25 198 LYS A N 1
ATOM 1573 C CA . LYS A 1 198 ? -3.131 4.850 18.502 1.00 98.25 198 LYS A CA 1
ATOM 1574 C C . LYS A 1 198 ? -3.758 3.485 18.241 1.00 98.25 198 LYS A C 1
ATOM 1576 O O . LYS A 1 198 ? -4.660 3.118 18.990 1.00 98.25 198 LYS A O 1
ATOM 1581 N N . LEU A 1 199 ? -3.266 2.723 17.265 1.00 98.12 199 LEU A N 1
ATOM 1582 C CA . LEU A 1 199 ? -3.748 1.362 17.005 1.00 98.12 199 LEU A CA 1
ATOM 1583 C C . LEU A 1 199 ? -3.446 0.415 18.177 1.00 98.12 199 LEU A C 1
ATOM 1585 O O . LEU A 1 199 ? -4.347 -0.283 18.641 1.00 98.12 199 LEU A O 1
ATOM 1589 N N . ARG A 1 200 ? -2.243 0.467 18.763 1.00 98.00 200 ARG A N 1
ATOM 1590 C CA . ARG A 1 200 ? -1.927 -0.295 19.991 1.00 98.00 200 ARG A CA 1
ATOM 1591 C C . ARG A 1 200 ? -2.885 0.036 21.135 1.00 98.00 200 ARG A C 1
ATOM 1593 O O . ARG A 1 200 ? -3.415 -0.866 21.775 1.00 98.00 200 ARG A O 1
ATOM 1600 N N . ASN A 1 201 ? -3.181 1.320 21.344 1.00 97.56 201 ASN A N 1
ATOM 1601 C CA . ASN A 1 201 ? -4.142 1.763 22.363 1.00 97.56 201 ASN A CA 1
ATOM 1602 C C . ASN A 1 201 ? -5.584 1.298 22.085 1.00 97.56 201 ASN A C 1
ATOM 1604 O O . ASN A 1 201 ? -6.391 1.228 23.009 1.00 97.56 201 ASN A O 1
ATOM 1608 N N . MET A 1 202 ? -5.919 0.978 20.832 1.00 97.19 202 MET A N 1
ATOM 1609 C CA . MET A 1 202 ? -7.196 0.359 20.452 1.00 97.19 202 MET A CA 1
ATOM 1610 C C . MET A 1 202 ? -7.195 -1.174 20.605 1.00 97.19 202 MET A C 1
ATOM 1612 O O . MET A 1 202 ? -8.220 -1.805 20.345 1.00 97.19 202 MET A O 1
ATOM 1616 N N . GLY A 1 203 ? -6.081 -1.769 21.044 1.00 97.69 203 GLY A N 1
ATOM 1617 C CA . GLY A 1 203 ? -5.939 -3.203 21.291 1.00 97.69 203 GLY A CA 1
ATOM 1618 C C . GLY A 1 203 ? -5.401 -4.010 20.109 1.00 97.69 203 GLY A C 1
ATOM 1619 O O . GLY A 1 203 ? -5.526 -5.232 20.129 1.00 97.69 203 GLY A O 1
ATOM 1620 N N . TYR A 1 204 ? -4.831 -3.362 19.088 1.00 98.00 204 TYR A N 1
ATOM 1621 C CA . TYR A 1 204 ? -4.199 -4.069 17.975 1.00 98.00 204 TYR A CA 1
ATOM 1622 C C . TYR A 1 204 ? -2.761 -4.476 18.311 1.00 98.00 204 TYR A C 1
ATOM 1624 O O . TYR A 1 204 ? -1.971 -3.678 18.821 1.00 98.00 204 TYR A O 1
ATOM 1632 N N . GLU A 1 205 ? -2.401 -5.705 17.955 1.00 97.62 205 GLU A N 1
ATOM 1633 C CA . GLU A 1 205 ? -1.017 -6.171 17.934 1.00 97.62 205 GLU A CA 1
ATOM 1634 C C . GLU A 1 205 ? -0.334 -5.731 16.630 1.00 97.62 205 GLU A C 1
ATOM 1636 O O . GLU A 1 205 ? -0.831 -6.028 15.548 1.00 97.62 205 GLU A O 1
ATOM 1641 N N . ILE A 1 206 ? 0.811 -5.044 16.709 1.00 97.06 206 ILE A N 1
ATOM 1642 C CA . ILE A 1 206 ? 1.574 -4.649 15.513 1.00 97.06 206 ILE A CA 1
ATOM 1643 C C . ILE A 1 206 ? 2.590 -5.742 15.183 1.00 97.06 206 ILE A C 1
ATOM 1645 O O . ILE A 1 206 ? 3.544 -5.939 15.940 1.00 97.06 206 ILE A O 1
ATOM 1649 N N . LYS A 1 207 ? 2.416 -6.413 14.046 1.00 95.69 207 LYS A N 1
ATOM 1650 C CA . LYS A 1 207 ? 3.326 -7.441 13.535 1.00 95.69 207 LYS A CA 1
ATOM 1651 C C . LYS A 1 207 ? 4.079 -6.914 12.323 1.00 95.69 207 LYS A C 1
ATOM 1653 O O . LYS A 1 207 ? 3.488 -6.367 11.401 1.00 95.69 207 LYS A O 1
ATOM 1658 N N . LYS A 1 208 ? 5.397 -7.090 12.330 1.00 94.62 208 LYS A N 1
ATOM 1659 C CA . LYS A 1 208 ? 6.269 -6.745 11.203 1.00 94.62 208 LYS A CA 1
ATOM 1660 C C . LYS A 1 208 ? 6.318 -7.947 10.263 1.00 94.62 208 LYS A C 1
ATOM 1662 O O . LYS A 1 208 ? 6.784 -9.002 10.687 1.00 94.62 208 LYS A O 1
ATOM 1667 N N . HIS A 1 209 ? 5.825 -7.803 9.036 1.00 91.12 209 HIS A N 1
ATOM 1668 C CA . HIS A 1 209 ? 5.803 -8.898 8.058 1.00 91.12 209 HIS A CA 1
ATOM 1669 C C . HIS A 1 209 ? 7.030 -8.874 7.149 1.00 91.12 209 HIS A C 1
ATOM 1671 O O . HIS A 1 209 ? 7.781 -9.849 7.091 1.00 91.12 209 HIS A O 1
ATOM 1677 N N . PHE A 1 210 ? 7.267 -7.748 6.480 1.00 93.31 210 PHE A N 1
ATOM 1678 C CA . PHE A 1 210 ? 8.468 -7.536 5.682 1.00 93.31 210 PHE A CA 1
ATOM 1679 C C . PHE A 1 210 ? 8.939 -6.094 5.820 1.00 93.31 210 PHE A C 1
ATOM 1681 O O . PHE A 1 210 ? 8.297 -5.184 5.310 1.00 93.31 210 PHE A O 1
ATOM 1688 N N . LEU A 1 211 ? 10.069 -5.897 6.496 1.00 95.12 211 LEU A N 1
ATOM 1689 C CA . LEU A 1 211 ? 10.739 -4.605 6.579 1.00 95.12 211 LEU A CA 1
ATOM 1690 C C . LEU A 1 211 ? 12.163 -4.747 6.066 1.00 95.12 211 LEU A C 1
ATOM 1692 O O . LEU A 1 211 ? 12.832 -5.735 6.384 1.00 95.12 211 LEU A O 1
ATOM 1696 N N . PHE A 1 212 ? 12.628 -3.747 5.325 1.00 94.56 212 PHE A N 1
ATOM 1697 C CA . PHE A 1 212 ? 14.047 -3.630 5.011 1.00 94.56 212 PHE A CA 1
ATOM 1698 C C . PHE A 1 212 ? 14.879 -3.387 6.268 1.00 94.56 212 PHE A C 1
ATOM 1700 O O . PHE A 1 212 ? 14.377 -2.948 7.308 1.00 94.56 212 PHE A O 1
ATOM 1707 N N . SER A 1 213 ? 16.175 -3.679 6.171 1.00 94.00 213 SER A N 1
ATOM 1708 C CA . SER A 1 213 ? 17.102 -3.407 7.267 1.00 94.00 213 SER A CA 1
ATOM 1709 C C . SER A 1 213 ? 17.424 -1.914 7.396 1.00 94.00 213 SER A C 1
ATOM 1711 O O . SER A 1 213 ? 17.699 -1.444 8.502 1.00 94.00 213 SER A O 1
ATOM 1713 N N . SER A 1 214 ? 17.342 -1.165 6.291 1.00 97.00 214 SER A N 1
ATOM 1714 C CA . SER A 1 214 ? 17.532 0.284 6.251 1.00 97.00 214 SER A CA 1
ATOM 1715 C C . SER A 1 214 ? 16.761 0.936 5.098 1.00 97.00 214 SER A C 1
ATOM 1717 O O . SER A 1 214 ? 16.300 0.259 4.176 1.00 97.00 214 SER A O 1
ATOM 1719 N N . ASP A 1 215 ? 16.642 2.264 5.139 1.00 97.19 215 ASP A N 1
ATOM 1720 C CA . ASP A 1 215 ? 16.000 3.030 4.068 1.00 97.19 215 ASP A CA 1
ATOM 1721 C C . ASP A 1 215 ? 16.820 3.012 2.780 1.00 97.19 215 ASP A C 1
ATOM 1723 O O . ASP A 1 215 ? 16.261 2.917 1.692 1.00 97.19 215 ASP A O 1
ATOM 1727 N N . GLU A 1 216 ? 18.150 3.014 2.885 1.00 96.75 216 GLU A N 1
ATOM 1728 C CA . GLU A 1 216 ? 19.047 2.910 1.733 1.00 96.75 216 GLU A CA 1
ATOM 1729 C C . GLU A 1 216 ? 18.837 1.600 0.970 1.00 96.75 216 GLU A C 1
ATOM 1731 O O . GLU A 1 216 ? 18.901 1.584 -0.259 1.00 96.75 216 GLU A O 1
ATOM 1736 N N . GLU A 1 217 ? 18.568 0.503 1.683 1.00 95.12 217 GLU A N 1
ATOM 1737 C CA . GLU A 1 217 ? 18.300 -0.793 1.066 1.00 95.12 217 GLU A CA 1
ATOM 1738 C C . GLU A 1 217 ? 17.005 -0.765 0.247 1.00 95.12 217 GLU A C 1
ATOM 1740 O O . GLU A 1 217 ? 17.011 -1.205 -0.907 1.00 95.12 217 GLU A O 1
ATOM 1745 N N . ALA A 1 218 ? 15.932 -0.216 0.826 1.00 94.81 218 ALA A N 1
ATOM 1746 C CA . ALA A 1 218 ? 14.642 -0.046 0.163 1.00 94.81 218 ALA A CA 1
ATOM 1747 C C . ALA A 1 218 ? 14.773 0.865 -1.068 1.00 94.81 218 ALA A C 1
ATOM 1749 O O . ALA A 1 218 ? 14.415 0.477 -2.183 1.00 94.81 218 ALA A O 1
ATOM 1750 N N . ILE A 1 219 ? 15.389 2.039 -0.889 1.00 94.31 219 ILE A N 1
ATOM 1751 C CA . ILE A 1 219 ? 15.615 3.029 -1.949 1.00 94.31 219 ILE A CA 1
ATOM 1752 C C . ILE A 1 219 ? 16.443 2.429 -3.088 1.00 94.31 219 ILE A C 1
ATOM 1754 O O . ILE A 1 219 ? 16.138 2.670 -4.253 1.00 94.31 219 ILE A O 1
ATOM 1758 N N . ALA A 1 220 ? 17.457 1.609 -2.797 1.00 93.81 220 ALA A N 1
ATOM 1759 C CA . ALA A 1 220 ? 18.253 0.964 -3.838 1.00 93.81 220 ALA A CA 1
ATOM 1760 C C . ALA A 1 220 ? 17.406 0.069 -4.762 1.00 93.81 220 ALA A C 1
ATOM 1762 O O . ALA A 1 220 ? 17.657 0.040 -5.967 1.00 93.81 220 ALA A O 1
ATOM 1763 N N . ARG A 1 221 ? 16.390 -0.630 -4.231 1.00 92.75 221 ARG A N 1
ATOM 1764 C CA . ARG A 1 221 ? 15.476 -1.453 -5.044 1.00 92.75 221 ARG A CA 1
ATOM 1765 C C . ARG A 1 221 ? 14.520 -0.578 -5.847 1.00 92.75 221 ARG A C 1
ATOM 1767 O O . ARG A 1 221 ? 14.386 -0.795 -7.049 1.00 92.75 221 ARG A O 1
ATOM 1774 N N . LEU A 1 222 ? 13.954 0.457 -5.229 1.00 91.31 222 LEU A N 1
ATOM 1775 C CA . LEU A 1 222 ? 13.101 1.426 -5.924 1.00 91.31 222 LEU A CA 1
ATOM 1776 C C . LEU A 1 222 ? 13.835 2.129 -7.073 1.00 91.31 222 LEU A C 1
ATOM 1778 O O . LEU A 1 222 ? 13.269 2.327 -8.142 1.00 91.31 222 LEU A O 1
ATOM 1782 N N . VAL A 1 223 ? 15.120 2.456 -6.904 1.00 91.56 223 VAL A N 1
ATOM 1783 C CA . VAL A 1 223 ? 15.946 3.054 -7.966 1.00 91.56 223 VAL A CA 1
ATOM 1784 C C . VAL A 1 223 ? 16.093 2.119 -9.167 1.00 91.56 223 VAL A C 1
ATOM 1786 O O . VAL A 1 223 ? 16.083 2.596 -10.300 1.00 91.56 223 VAL A O 1
ATOM 1789 N N . ILE A 1 224 ? 16.228 0.806 -8.952 1.00 90.75 224 ILE A N 1
ATOM 1790 C CA . ILE A 1 224 ? 16.299 -0.169 -10.052 1.00 90.75 224 ILE A CA 1
ATOM 1791 C C . ILE A 1 224 ? 14.985 -0.164 -10.834 1.00 90.75 224 ILE A C 1
ATOM 1793 O O . ILE A 1 224 ? 15.015 -0.020 -12.054 1.00 90.75 224 ILE A O 1
ATOM 1797 N N . ILE A 1 225 ? 13.852 -0.255 -10.134 1.00 88.31 225 ILE A N 1
ATOM 1798 C CA . ILE A 1 225 ? 12.527 -0.274 -10.764 1.00 88.31 225 ILE A CA 1
ATOM 1799 C C . ILE A 1 225 ? 12.244 1.041 -11.486 1.00 88.31 225 ILE A C 1
ATOM 1801 O O . ILE A 1 225 ? 11.887 1.027 -12.656 1.00 88.31 225 ILE A O 1
ATOM 1805 N N . ARG A 1 226 ? 12.552 2.187 -10.875 1.00 87.31 226 ARG A N 1
ATOM 1806 C CA . ARG A 1 226 ? 12.408 3.494 -11.526 1.00 87.31 226 ARG A CA 1
ATOM 1807 C C . ARG A 1 226 ? 13.255 3.623 -12.792 1.00 87.31 226 ARG A C 1
ATOM 1809 O O . ARG A 1 226 ? 12.814 4.213 -13.773 1.00 87.31 226 ARG A O 1
ATOM 1816 N N . ARG A 1 227 ? 14.488 3.102 -12.786 1.00 90.06 227 ARG A N 1
ATOM 1817 C CA . ARG A 1 227 ? 15.334 3.086 -13.991 1.00 90.06 227 ARG A CA 1
ATOM 1818 C C . ARG A 1 227 ? 14.726 2.216 -15.087 1.00 90.06 227 ARG A C 1
ATOM 1820 O O . ARG A 1 227 ? 14.836 2.593 -16.249 1.00 90.06 227 ARG A O 1
ATOM 1827 N N . PHE A 1 228 ? 14.100 1.101 -14.719 1.00 87.44 228 PHE A N 1
ATOM 1828 C CA . PHE A 1 228 ? 13.369 0.262 -15.658 1.00 87.44 228 PHE A CA 1
ATOM 1829 C C . PHE A 1 228 ? 12.137 0.987 -16.222 1.00 87.44 228 PHE A C 1
ATOM 1831 O O . PHE A 1 228 ? 12.006 1.039 -17.439 1.00 87.44 228 PHE A O 1
ATOM 1838 N N . SER A 1 229 ? 11.313 1.643 -15.396 1.00 83.38 229 SER A N 1
ATOM 1839 C CA . SER A 1 229 ? 10.160 2.429 -15.874 1.00 83.38 229 SER A CA 1
ATOM 1840 C C . SER A 1 229 ? 10.580 3.524 -16.861 1.00 83.38 229 SER A C 1
ATOM 1842 O O . SER A 1 229 ? 10.034 3.616 -17.954 1.00 83.38 229 SER A O 1
ATOM 1844 N N . ILE A 1 230 ? 11.639 4.282 -16.548 1.00 85.31 230 ILE A N 1
ATOM 1845 C CA . ILE A 1 230 ? 12.193 5.298 -17.463 1.00 85.31 230 ILE A CA 1
ATOM 1846 C C . ILE A 1 230 ? 12.712 4.657 -18.757 1.00 85.31 230 ILE A C 1
ATOM 1848 O O . ILE A 1 230 ? 12.561 5.217 -19.843 1.00 85.31 230 ILE A O 1
ATOM 1852 N N . TYR A 1 231 ? 13.378 3.506 -18.665 1.00 87.50 231 TYR A N 1
ATOM 1853 C CA . TYR A 1 231 ? 13.847 2.791 -19.847 1.00 87.50 231 TYR A CA 1
ATOM 1854 C C . TYR A 1 231 ? 12.665 2.365 -20.728 1.00 87.50 231 TYR A C 1
ATOM 1856 O O . TYR A 1 231 ? 12.705 2.577 -21.939 1.00 87.50 231 TYR A O 1
ATOM 1864 N N . LEU A 1 232 ? 11.600 1.844 -20.121 1.00 82.56 232 LEU A N 1
ATOM 1865 C CA . LEU A 1 232 ? 10.382 1.437 -20.805 1.00 82.56 232 LEU A CA 1
ATOM 1866 C C . LEU A 1 232 ? 9.705 2.628 -21.500 1.00 82.56 232 LEU A C 1
ATOM 1868 O O . LEU A 1 232 ? 9.417 2.545 -22.691 1.00 82.56 232 LEU A O 1
ATOM 1872 N N . GLU A 1 233 ? 9.533 3.761 -20.815 1.00 79.69 233 GLU A N 1
ATOM 1873 C CA . GLU A 1 233 ? 8.968 4.996 -21.387 1.00 79.69 233 GLU A CA 1
ATOM 1874 C C . GLU A 1 233 ? 9.737 5.507 -22.615 1.00 79.69 233 GLU A C 1
ATOM 1876 O O . GLU A 1 233 ? 9.138 6.018 -23.558 1.00 79.69 233 GLU A O 1
ATOM 1881 N N . ASN A 1 234 ? 11.065 5.369 -22.624 1.00 83.38 234 ASN A N 1
ATOM 1882 C CA . ASN A 1 234 ? 11.899 5.858 -23.723 1.00 83.38 234 ASN A CA 1
ATOM 1883 C C . ASN A 1 234 ? 11.952 4.913 -24.934 1.00 83.38 234 ASN A C 1
ATOM 1885 O O . ASN A 1 234 ? 12.339 5.356 -26.017 1.00 83.38 234 ASN A O 1
ATOM 1889 N N . ASN A 1 235 ? 11.615 3.632 -24.759 1.00 78.75 235 ASN A N 1
ATOM 1890 C CA . ASN A 1 235 ? 11.810 2.591 -25.777 1.00 78.75 235 ASN A CA 1
ATOM 1891 C C . ASN A 1 235 ? 10.512 1.911 -26.238 1.00 78.75 235 ASN A C 1
ATOM 1893 O O . ASN A 1 235 ? 10.570 1.022 -27.083 1.00 78.75 235 ASN A O 1
ATOM 1897 N N . SER A 1 236 ? 9.351 2.322 -25.727 1.00 70.81 236 SER A N 1
ATOM 1898 C CA . SER A 1 236 ? 8.052 1.756 -26.104 1.00 70.81 236 SER A CA 1
ATOM 1899 C C . SER A 1 236 ? 7.086 2.819 -26.623 1.00 70.81 236 SER A C 1
ATOM 1901 O O . SER A 1 236 ? 7.284 4.023 -26.436 1.00 70.81 236 SER A O 1
ATOM 1903 N N . SER A 1 237 ? 6.037 2.370 -27.312 1.00 67.31 237 SER A N 1
ATOM 1904 C CA . SER A 1 237 ? 4.900 3.218 -27.660 1.00 67.31 237 SER A CA 1
ATOM 1905 C C . SER A 1 237 ? 4.258 3.867 -26.416 1.00 67.31 237 SER A C 1
ATOM 1907 O O . SER A 1 237 ? 4.345 3.359 -25.297 1.00 67.31 237 SER A O 1
ATOM 1909 N N . SER A 1 238 ? 3.646 5.043 -26.593 1.00 60.62 238 SER A N 1
ATOM 1910 C CA . SER A 1 238 ? 3.028 5.790 -25.490 1.00 60.62 238 SER A CA 1
ATOM 1911 C C . SER A 1 238 ? 1.884 5.002 -24.848 1.00 60.62 238 SER A C 1
ATOM 1913 O O . SER A 1 238 ? 1.036 4.458 -25.556 1.00 60.62 238 SER A O 1
ATOM 1915 N N . GLU A 1 239 ? 1.801 5.014 -23.519 1.00 58.62 239 GLU A N 1
ATOM 1916 C CA . GLU A 1 239 ? 0.659 4.454 -22.789 1.00 58.62 239 GLU A CA 1
ATOM 1917 C C . GLU A 1 239 ? -0.669 5.105 -23.222 1.00 58.62 239 GLU A C 1
ATOM 1919 O O . GLU A 1 239 ? -0.691 6.302 -23.535 1.00 58.62 239 GLU A O 1
ATOM 1924 N N . PRO A 1 240 ? -1.797 4.365 -23.248 1.00 53.09 240 PRO A N 1
ATOM 1925 C CA . PRO A 1 240 ? -2.005 2.974 -22.821 1.00 53.09 240 PRO A CA 1
ATOM 1926 C C . PRO A 1 240 ? -1.862 1.932 -23.953 1.00 53.09 240 PRO A C 1
ATOM 1928 O O . PRO A 1 240 ? -2.239 0.780 -23.760 1.00 53.09 240 PRO A O 1
ATOM 1931 N N . ASP A 1 241 ? -1.349 2.316 -25.127 1.00 55.28 241 ASP A N 1
ATOM 1932 C CA . ASP A 1 241 ? -1.270 1.441 -26.313 1.00 55.28 241 ASP A CA 1
ATOM 1933 C C . ASP A 1 241 ? -0.045 0.503 -26.305 1.00 55.28 241 ASP A C 1
ATOM 1935 O O . ASP A 1 241 ? 0.200 -0.205 -27.285 1.00 55.28 241 ASP A O 1
ATOM 1939 N N . ARG A 1 242 ? 0.710 0.480 -25.198 1.00 70.88 242 ARG A N 1
ATOM 1940 C CA . ARG A 1 242 ? 1.899 -0.357 -25.033 1.00 70.88 242 ARG A CA 1
ATOM 1941 C C . ARG A 1 242 ? 1.523 -1.834 -25.154 1.00 70.88 242 ARG A C 1
ATOM 1943 O O . ARG A 1 242 ? 0.682 -2.344 -24.411 1.00 70.88 242 ARG A O 1
ATOM 1950 N N . SER A 1 243 ? 2.152 -2.531 -26.092 1.00 73.81 243 SER A N 1
ATOM 1951 C CA . SER A 1 243 ? 1.962 -3.969 -26.268 1.00 73.81 243 SER A CA 1
ATOM 1952 C C . SER A 1 243 ? 2.698 -4.757 -25.182 1.00 73.81 243 SER A C 1
ATOM 1954 O O . SER A 1 243 ? 3.727 -4.322 -24.664 1.00 73.81 243 SER A O 1
ATOM 1956 N N . LEU A 1 244 ? 2.174 -5.938 -24.837 1.00 76.19 244 LEU A N 1
ATOM 1957 C CA . LEU A 1 244 ? 2.840 -6.849 -23.900 1.00 76.19 244 LEU A CA 1
ATOM 1958 C C . LEU A 1 244 ? 4.253 -7.186 -24.386 1.00 76.19 244 LEU A C 1
ATOM 1960 O O . LEU A 1 244 ? 5.192 -7.083 -23.605 1.00 76.19 244 LEU A O 1
ATOM 1964 N N . ASP A 1 245 ? 4.398 -7.469 -25.682 1.00 79.25 245 ASP A N 1
ATOM 1965 C CA . ASP A 1 245 ? 5.676 -7.784 -26.326 1.00 79.25 245 ASP A CA 1
ATOM 1966 C C . ASP A 1 245 ? 6.728 -6.678 -26.093 1.00 79.25 245 ASP A C 1
ATOM 1968 O O . ASP A 1 245 ? 7.867 -6.981 -25.752 1.00 79.25 245 ASP A O 1
ATOM 1972 N N . GLU A 1 246 ? 6.352 -5.392 -26.168 1.00 82.69 246 GLU A N 1
ATOM 1973 C CA . GLU A 1 246 ? 7.273 -4.275 -25.884 1.00 82.69 246 GLU A CA 1
ATOM 1974 C C . GLU A 1 246 ? 7.751 -4.253 -24.422 1.00 82.69 246 GLU A C 1
ATOM 1976 O O . GLU A 1 246 ? 8.914 -3.940 -24.161 1.00 82.69 246 GLU A O 1
ATOM 1981 N N . ILE A 1 247 ? 6.878 -4.575 -23.459 1.00 82.44 247 ILE A N 1
ATOM 1982 C CA . ILE A 1 247 ? 7.255 -4.640 -22.036 1.00 82.44 247 ILE A CA 1
ATOM 1983 C C . ILE A 1 247 ? 8.194 -5.824 -21.792 1.00 82.44 247 ILE A C 1
ATOM 1985 O O . ILE A 1 247 ? 9.174 -5.699 -21.054 1.00 82.44 247 ILE A O 1
ATOM 1989 N N . GLU A 1 248 ? 7.900 -6.970 -22.408 1.00 83.19 248 GLU A N 1
ATOM 1990 C CA . GLU A 1 248 ? 8.711 -8.180 -22.296 1.00 83.19 248 GLU A CA 1
ATOM 1991 C C . GLU A 1 248 ? 10.110 -7.989 -22.891 1.00 83.19 248 GLU A C 1
ATOM 1993 O O . GLU A 1 248 ? 11.106 -8.307 -22.233 1.00 83.19 248 GLU A O 1
ATOM 1998 N N . ASP A 1 249 ? 10.198 -7.422 -24.094 1.00 84.25 249 ASP A N 1
ATOM 1999 C CA . ASP A 1 249 ? 11.464 -7.132 -24.767 1.00 84.25 249 ASP A CA 1
ATOM 2000 C C . ASP A 1 249 ? 12.299 -6.130 -23.962 1.00 84.25 249 ASP A C 1
ATOM 2002 O O . ASP A 1 249 ? 13.479 -6.379 -23.699 1.00 84.25 249 ASP A O 1
ATOM 2006 N N . ALA A 1 250 ? 11.680 -5.046 -23.480 1.00 87.88 250 ALA A N 1
ATOM 2007 C CA . ALA A 1 250 ? 12.359 -4.051 -22.657 1.00 87.88 250 ALA A CA 1
ATOM 2008 C C . ALA A 1 250 ? 12.877 -4.639 -21.336 1.00 87.88 250 ALA A C 1
ATOM 2010 O O . ALA A 1 250 ? 13.980 -4.306 -20.899 1.00 87.88 250 ALA A O 1
ATOM 2011 N N . ALA A 1 251 ? 12.105 -5.519 -20.690 1.00 87.31 251 ALA A N 1
ATOM 2012 C CA . ALA A 1 251 ? 12.538 -6.186 -19.468 1.00 87.31 251 ALA A CA 1
ATOM 2013 C C . ALA A 1 251 ? 13.722 -7.118 -19.729 1.00 87.31 251 ALA A C 1
ATOM 2015 O O . ALA A 1 251 ? 14.706 -7.076 -18.991 1.00 87.31 251 ALA A O 1
ATOM 2016 N N . ASN A 1 252 ? 13.658 -7.923 -20.790 1.00 85.25 252 ASN A N 1
ATOM 2017 C CA . ASN A 1 252 ? 14.763 -8.794 -21.170 1.00 85.25 252 ASN A CA 1
ATOM 2018 C C . ASN A 1 252 ? 16.022 -7.985 -21.501 1.00 85.25 252 ASN A C 1
ATOM 2020 O O . ASN A 1 252 ? 17.094 -8.340 -21.031 1.00 85.25 252 ASN A O 1
ATOM 2024 N N . GLU A 1 253 ? 15.917 -6.882 -22.243 1.00 88.56 253 GLU A N 1
ATOM 2025 C CA . GLU A 1 253 ? 17.078 -6.049 -22.570 1.00 88.56 253 GLU A CA 1
ATOM 2026 C C . GLU A 1 253 ? 17.673 -5.368 -21.328 1.00 88.56 253 GLU A C 1
ATOM 2028 O O . GLU A 1 253 ? 18.884 -5.421 -21.109 1.00 88.56 253 GLU A O 1
ATOM 2033 N N . PHE A 1 254 ? 16.832 -4.766 -20.483 1.00 89.62 254 PHE A N 1
ATOM 2034 C CA . PHE A 1 254 ? 17.283 -4.014 -19.312 1.00 89.62 254 PHE A CA 1
ATOM 2035 C C . PHE A 1 254 ? 17.902 -4.911 -18.230 1.00 89.62 254 PHE A C 1
ATOM 2037 O O . PHE A 1 254 ? 18.881 -4.521 -17.592 1.00 89.62 254 PHE A O 1
ATOM 2044 N N . PHE A 1 255 ? 17.332 -6.100 -18.010 1.00 86.69 255 PHE A N 1
ATOM 2045 C CA . PHE A 1 255 ? 17.729 -7.016 -16.937 1.00 86.69 255 PHE A CA 1
ATOM 2046 C C . PHE A 1 255 ? 18.673 -8.148 -17.390 1.00 86.69 255 PHE A C 1
ATOM 2048 O O . PHE A 1 255 ? 19.206 -8.847 -16.533 1.00 86.69 255 PHE A O 1
ATOM 2055 N N . ALA A 1 256 ? 18.917 -8.353 -18.691 1.00 77.00 256 ALA A N 1
ATOM 2056 C CA . ALA A 1 256 ? 19.925 -9.317 -19.169 1.00 77.00 256 ALA A CA 1
ATOM 2057 C C . ALA A 1 256 ? 21.349 -8.736 -19.290 1.00 77.00 256 ALA A C 1
ATOM 2059 O O . ALA A 1 256 ? 22.272 -9.483 -19.626 1.00 77.00 256 ALA A O 1
ATOM 2060 N N . GLY A 1 257 ? 21.515 -7.428 -19.058 1.00 59.81 257 GLY A N 1
ATOM 2061 C CA . GLY A 1 257 ? 22.798 -6.713 -19.095 1.00 59.81 257 GLY A CA 1
ATOM 2062 C C . GLY A 1 257 ? 23.699 -6.943 -17.888 1.00 59.81 257 GLY A C 1
ATOM 2063 O O . GLY A 1 257 ? 23.173 -7.074 -16.760 1.00 59.81 257 GLY A O 1
#

pLDDT: mean 85.85, std 10.21, range [53.09, 98.25]

Radius of gyration: 17.77 Å; chains: 1; bounding box: 44×42×50 Å

Sequence (257 aa):
MKRVLLSSFHSSVIDALMKEDYEPENILSFDSHLDVDIVGALETVWNAVRGYNGYDKGLHFALTDSAIHMLARKWFPNTEIKIVTPRVCMEGEVKAESYWLKQLDISLALSPPKDIVSFATLVNNDTVIDVDFDYLGDLQNEIYIPRMGPDYKPYEFGSLERLLRLIRATKPDLITCSEATIAALNDPNSKTNYFLGKLRNMGYEIKKHFLFSSDEEAIARLVIIRRFSIYLENNSSSEPDRSLDEIEDAANEFFAG

Secondary structure (DSSP, 8-state):
--EEEEESSTTHHHHHHHHTT---SEEEEE-SS---TTTTTHHHHHHHHHHHHS--HHHHHHHHHTTHHHHHHHH-TTSEEEEEEEGGGSTTTHHHHHHHHHHTT-EEEEE--S-GGGGGGG--TTEEEEE-GGGBGGGTTSBSS---STT--GGGSB-HHHHHHHHHHH--SEEEE--B-HHHHH-TTSHHHHHHHHHHHTT-EEEEEE--SSHHHHHHHHHHHHHHHHHHHHHSPPTTS--HHHHHHHHHHHH--

Foldseek 3Di:
DAAEEEAAALLCVLVVCVVVVHQFQEEEAQDADDQCLQPPLLVLLVVLQCLQPHDDPLLNRLSCSSVRLVVSCVSRVNHAAEYEHQPVSCVPCVVVVVVVCVVSVYHYDYPPDPAPLVCLVVADQRYEYEYECQQQLLCQVFFLDHDDDPPDDRRSGDHLVRVLVSCVSRVYRYYYYYGGFPVLVPDCPHVVVVSVVSSVVVVYHYDHSYYDPHSVVSNVSNVLNVVLSVQLCVQADDPPVGDSVSSSVSSNVSRVD